Protein AF-A0A4R7STA9-F1 (afdb_monomer_lite)

Organism: NCBI:txid48464

Foldseek 3Di:
DDDDDDDDDDDDDPPPPPPPPDPWAAWDWWAFPVGDIATWTFPDDALFWTWTHGPPDDIDIDTLNRTDPVVSVVRVVVCVVVPDDWDWDKDKDKDKDWPDWDWDDDPQKIKIKTKIKIKMKMWTQTQGKAAWKKKKKKWWKWADDFQDTDIDIDIDIDTDGIHGHGRMDIDTDDIDMKMKIAGHPPDDDPVRHDNIDTMGGPWMKMWMDGPRHTDDIDIDPPDDDPPPPPPPPDD

pLDDT: mean 85.07, std 17.44, range [29.86, 97.94]

Sequence (235 aa):
MLPSSTALCSACALLIFSLIPGLHAEPRTFTSPDGRTLLAEIQSATPDMVTLKLVNGPILAVPINKFSESDQAFVAEWRKANPVTIKYDFASSYTKDKANSTKQTVNNVEITTETWLCNLKLANRSNQTLEGLKVNYEIYYSQANGPTMVTRKATGNATIPSLKHLEETAIKTTTVQLKTSKLEGGFYYADGSRSRNKDTIEGMVVKISHQGKQVYEWASSGLPKDRGAVANERK

Structure (mmCIF, N/CA/C/O backbone):
data_AF-A0A4R7STA9-F1
#
_entry.id   AF-A0A4R7STA9-F1
#
loop_
_atom_site.group_PDB
_atom_site.id
_atom_site.type_symbol
_atom_site.label_atom_id
_atom_site.label_alt_id
_atom_site.label_comp_id
_atom_site.label_asym_id
_atom_site.label_entity_id
_atom_site.label_seq_id
_atom_site.pdbx_PDB_ins_code
_atom_site.Cartn_x
_atom_site.Cartn_y
_atom_site.Cartn_z
_atom_site.occupancy
_atom_site.B_iso_or_equiv
_atom_site.auth_seq_id
_atom_site.auth_comp_id
_atom_site.auth_asym_id
_atom_site.auth_atom_id
_atom_site.pdbx_PDB_model_num
ATOM 1 N N . MET A 1 1 ? 44.558 -19.900 74.528 1.00 43.25 1 MET A N 1
ATOM 2 C CA . MET A 1 1 ? 44.564 -19.349 73.157 1.00 43.25 1 MET A CA 1
ATOM 3 C C . MET A 1 1 ? 43.172 -19.551 72.564 1.00 43.25 1 MET A C 1
ATOM 5 O O . MET A 1 1 ? 42.760 -20.689 72.410 1.00 43.25 1 MET A O 1
ATOM 9 N N . LEU A 1 2 ? 42.428 -18.459 72.346 1.00 45.31 2 LEU A N 1
ATOM 10 C CA . LEU A 1 2 ? 41.290 -18.367 71.402 1.00 45.31 2 LEU A CA 1
ATOM 11 C C . LEU A 1 2 ? 41.807 -18.557 69.950 1.00 45.31 2 LEU A C 1
ATOM 13 O O . LEU A 1 2 ? 43.029 -18.466 69.796 1.00 45.31 2 LEU A O 1
ATOM 17 N N . PRO A 1 3 ? 40.983 -18.683 68.877 1.00 55.94 3 PRO A N 1
ATOM 18 C CA . PRO A 1 3 ? 39.511 -18.751 68.737 1.00 55.94 3 PRO A CA 1
ATOM 19 C C . PRO A 1 3 ? 39.067 -19.965 67.851 1.00 55.94 3 PRO A C 1
ATOM 21 O O . PRO A 1 3 ? 39.892 -20.741 67.385 1.00 55.94 3 PRO A O 1
ATOM 24 N N . SER A 1 4 ? 37.787 -20.252 67.592 1.00 45.56 4 SER A N 1
ATOM 25 C CA . SER A 1 4 ? 37.097 -19.748 66.390 1.00 45.56 4 SER A CA 1
ATOM 26 C C . SER A 1 4 ? 35.644 -20.237 66.346 1.00 45.56 4 SER A C 1
ATOM 28 O O . SER A 1 4 ? 35.341 -21.424 66.289 1.00 45.56 4 SER A O 1
ATOM 30 N N . SER A 1 5 ? 34.756 -19.251 66.390 1.00 49.41 5 SER A N 1
ATOM 31 C CA . SER A 1 5 ? 33.328 -19.319 66.116 1.00 49.41 5 SER A CA 1
ATOM 32 C C . SER A 1 5 ? 33.107 -19.221 64.605 1.00 49.41 5 SER A C 1
ATOM 34 O O . SER A 1 5 ? 33.724 -18.365 63.974 1.00 49.41 5 SER A O 1
ATOM 36 N N . THR A 1 6 ? 32.208 -20.023 64.029 1.00 54.16 6 THR A N 1
ATOM 37 C CA . THR A 1 6 ? 31.446 -19.608 62.839 1.00 54.16 6 THR A CA 1
ATOM 38 C C . THR A 1 6 ? 29.993 -20.039 63.004 1.00 54.16 6 THR A C 1
ATOM 40 O O . THR A 1 6 ? 29.664 -21.217 63.114 1.00 54.16 6 THR A O 1
ATOM 43 N N . ALA A 1 7 ? 29.140 -19.026 63.118 1.00 49.75 7 ALA A N 1
ATOM 44 C CA . ALA A 1 7 ? 27.708 -19.119 63.309 1.00 49.75 7 ALA A CA 1
ATOM 45 C C . ALA A 1 7 ? 26.969 -19.215 61.966 1.00 49.75 7 ALA A C 1
ATOM 47 O O . ALA A 1 7 ? 27.417 -18.683 60.950 1.00 49.75 7 ALA A O 1
ATOM 48 N N . LEU A 1 8 ? 25.802 -19.861 62.017 1.00 50.16 8 LEU A N 1
ATOM 49 C CA . LEU A 1 8 ? 24.733 -19.820 61.021 1.00 50.16 8 LEU A CA 1
ATOM 50 C C . LEU A 1 8 ? 24.458 -18.384 60.536 1.00 50.16 8 LEU A C 1
ATOM 52 O O . LEU A 1 8 ? 24.218 -17.492 61.347 1.00 50.16 8 LEU A O 1
ATOM 56 N N . CYS A 1 9 ? 24.343 -18.198 59.221 1.00 39.72 9 CYS A N 1
ATOM 57 C CA . CYS A 1 9 ? 23.583 -17.095 58.633 1.00 39.72 9 CYS A CA 1
ATOM 58 C C . CYS A 1 9 ? 22.453 -17.690 57.790 1.00 39.72 9 CYS A C 1
ATOM 60 O O . CYS A 1 9 ? 22.659 -18.193 56.689 1.00 39.72 9 CYS A O 1
ATOM 62 N N . SER A 1 10 ? 21.267 -17.679 58.391 1.00 53.59 10 SER A N 1
ATOM 63 C CA . SER A 1 10 ? 19.971 -17.964 57.786 1.00 53.59 10 SER A CA 1
ATOM 64 C C . SER A 1 10 ? 19.251 -16.635 57.530 1.00 53.59 10 SER A C 1
ATOM 66 O O . SER A 1 10 ? 19.464 -15.684 58.281 1.00 53.59 10 SER A O 1
ATOM 68 N N . ALA A 1 11 ? 18.345 -16.632 56.544 1.00 44.53 11 ALA A N 1
ATOM 69 C CA . ALA A 1 11 ? 17.412 -15.558 56.165 1.00 44.53 11 ALA A CA 1
ATOM 70 C C . ALA A 1 11 ? 18.041 -14.387 55.365 1.00 44.53 11 ALA A C 1
ATOM 72 O O . ALA A 1 11 ? 19.185 -14.021 55.576 1.00 44.53 11 ALA A O 1
ATOM 73 N N . CYS A 1 12 ? 17.405 -13.766 54.369 1.00 42.12 12 CYS A N 1
ATOM 74 C CA . CYS A 1 12 ? 15.984 -13.575 54.087 1.00 42.12 12 CYS A CA 1
ATOM 75 C C . CYS A 1 12 ? 15.706 -13.645 52.575 1.00 42.12 12 CYS A C 1
ATOM 77 O O . CYS A 1 12 ? 16.360 -12.973 51.778 1.00 42.12 12 CYS A O 1
ATOM 79 N N . ALA A 1 13 ? 14.670 -14.395 52.195 1.00 49.69 13 ALA A N 1
ATOM 80 C CA . ALA A 1 13 ? 14.048 -14.320 50.880 1.00 49.69 13 ALA A CA 1
ATOM 81 C C . ALA A 1 13 ? 13.263 -13.001 50.757 1.00 49.69 13 ALA A C 1
ATOM 83 O O . ALA A 1 13 ? 12.226 -12.828 51.397 1.00 49.69 13 ALA A O 1
ATOM 84 N N . LEU A 1 14 ? 13.749 -12.067 49.937 1.00 44.53 14 LEU A N 1
ATOM 85 C CA . LEU A 1 14 ? 12.987 -10.891 49.510 1.00 44.53 14 LEU A CA 1
ATOM 86 C C . LEU A 1 14 ? 12.041 -11.301 48.373 1.00 44.53 14 LEU A C 1
ATOM 88 O O . LEU A 1 14 ? 12.394 -11.279 47.196 1.00 44.53 14 LEU A O 1
ATOM 92 N N . LEU A 1 15 ? 10.826 -11.698 48.752 1.00 46.09 15 LEU A N 1
ATOM 93 C CA . LEU A 1 15 ? 9.666 -11.778 47.866 1.00 46.09 15 LEU A CA 1
ATOM 94 C C . LEU A 1 15 ? 9.283 -10.353 47.444 1.00 46.09 15 LEU A C 1
ATOM 96 O O . LEU A 1 15 ? 8.539 -9.661 48.136 1.00 46.09 15 LEU A O 1
ATOM 100 N N . ILE A 1 16 ? 9.806 -9.903 46.303 1.00 52.75 16 ILE A N 1
ATOM 101 C CA . ILE A 1 16 ? 9.291 -8.720 45.612 1.00 52.75 16 ILE A CA 1
ATOM 102 C C . ILE A 1 16 ? 7.922 -9.113 45.051 1.00 52.75 16 ILE A C 1
ATOM 104 O O . ILE A 1 16 ? 7.816 -9.770 44.015 1.00 52.75 16 ILE A O 1
ATOM 108 N N . PHE A 1 17 ? 6.873 -8.752 45.789 1.00 46.41 17 PHE A N 1
ATOM 109 C CA . PHE A 1 17 ? 5.488 -8.822 45.345 1.00 46.41 17 PHE A CA 1
ATOM 110 C C . PHE A 1 17 ? 5.345 -7.842 44.176 1.00 46.41 17 PHE A C 1
ATOM 112 O O . PHE A 1 17 ? 5.262 -6.628 44.358 1.00 46.41 17 PHE A O 1
ATOM 119 N N . SER A 1 18 ? 5.416 -8.370 42.957 1.00 44.25 18 SER A N 1
ATOM 120 C CA . SER A 1 18 ? 5.097 -7.624 41.750 1.00 44.25 18 SER A CA 1
ATOM 121 C C . SER A 1 18 ? 3.626 -7.221 41.834 1.00 44.25 18 SER A C 1
ATOM 123 O O . SER A 1 18 ? 2.731 -8.048 41.676 1.00 44.25 18 SER A O 1
ATOM 125 N N . LEU A 1 19 ? 3.364 -5.940 42.116 1.00 42.12 19 LEU A N 1
ATOM 126 C CA . LEU A 1 19 ? 2.080 -5.330 41.791 1.00 42.12 19 LEU A CA 1
ATOM 127 C C . LEU A 1 19 ? 1.922 -5.466 40.278 1.00 42.12 19 LEU A C 1
ATOM 129 O O . LEU A 1 19 ? 2.535 -4.726 39.513 1.00 42.12 19 LEU A O 1
ATOM 133 N N . ILE A 1 20 ? 1.142 -6.451 39.854 1.00 47.75 20 ILE A N 1
ATOM 134 C CA . ILE A 1 20 ? 0.604 -6.507 38.504 1.00 47.75 20 ILE A CA 1
ATOM 135 C C . ILE A 1 20 ? -0.521 -5.468 38.507 1.00 47.75 20 ILE A C 1
ATOM 137 O O . ILE A 1 20 ? -1.538 -5.716 39.161 1.00 47.75 20 ILE A O 1
ATOM 141 N N . PRO A 1 21 ? -0.376 -4.293 37.866 1.00 46.62 21 PRO A N 1
ATOM 142 C CA . PRO A 1 21 ? -1.522 -3.427 37.659 1.00 46.62 21 PRO A CA 1
ATOM 143 C C . PRO A 1 21 ? -2.536 -4.228 36.843 1.00 46.62 21 PRO A C 1
ATOM 145 O O . PRO A 1 21 ? -2.286 -4.589 35.692 1.00 46.62 21 PRO A O 1
ATOM 148 N N . GLY A 1 22 ? -3.662 -4.566 37.471 1.00 46.62 22 GLY A N 1
ATOM 149 C CA . GLY A 1 22 ? -4.823 -5.046 36.744 1.00 46.62 22 GLY A CA 1
ATOM 150 C C . GLY A 1 22 ? -5.185 -3.972 35.727 1.00 46.62 22 GLY A C 1
ATOM 151 O O . GLY A 1 22 ? -5.505 -2.851 36.110 1.00 46.62 22 GLY A O 1
ATOM 152 N N . LEU A 1 23 ? -5.078 -4.309 34.443 1.00 53.62 23 LEU A N 1
ATOM 153 C CA . LEU A 1 23 ? -5.469 -3.499 33.284 1.00 53.62 23 LEU A CA 1
ATOM 154 C C . LEU A 1 23 ? -7.001 -3.348 33.219 1.00 53.62 23 LEU A C 1
ATOM 156 O O . LEU A 1 23 ? -7.630 -3.672 32.217 1.00 53.62 23 LEU A O 1
ATOM 160 N N . HIS A 1 24 ? -7.613 -2.904 34.312 1.00 57.25 24 HIS A N 1
ATOM 161 C CA . HIS A 1 24 ? -9.016 -2.532 34.348 1.00 57.25 24 HIS A CA 1
ATOM 162 C C . HIS A 1 24 ? -9.103 -1.032 34.128 1.00 57.25 24 HIS A C 1
ATOM 164 O O . HIS A 1 24 ? -8.546 -0.245 34.895 1.00 57.25 24 HIS A O 1
ATOM 170 N N . ALA A 1 25 ? -9.740 -0.640 33.029 1.00 66.81 25 ALA A N 1
ATOM 171 C CA . ALA A 1 25 ? -9.976 0.765 32.762 1.00 66.81 25 ALA A CA 1
ATOM 172 C C . ALA A 1 25 ? -11.069 1.245 33.724 1.00 66.81 25 ALA A C 1
ATOM 174 O O . ALA A 1 25 ? -12.103 0.595 33.870 1.00 66.81 25 ALA A O 1
ATOM 175 N N . GLU A 1 26 ? -10.850 2.368 34.408 1.00 81.56 26 GLU A N 1
ATOM 176 C CA . GLU A 1 26 ? -11.865 2.896 35.320 1.00 81.56 26 GLU A CA 1
ATOM 177 C C . GLU A 1 26 ? -13.180 3.166 34.563 1.00 81.56 26 GLU A C 1
ATOM 179 O O . GLU A 1 26 ? -13.147 3.721 33.455 1.00 81.56 26 GLU A O 1
ATOM 184 N N . PRO A 1 27 ? -14.342 2.777 35.125 1.00 87.56 27 PRO A N 1
ATOM 185 C CA . PRO A 1 27 ? -15.628 3.056 34.508 1.00 87.56 27 PRO A CA 1
ATOM 186 C C . PRO A 1 27 ? -15.810 4.551 34.245 1.00 87.56 27 PRO A C 1
ATOM 188 O O . PRO A 1 27 ? -15.638 5.380 35.138 1.00 87.56 27 PRO A O 1
ATOM 191 N N . ARG A 1 28 ? -16.208 4.893 33.020 1.00 92.88 28 ARG A N 1
ATOM 192 C CA . ARG A 1 28 ? -16.417 6.269 32.570 1.00 92.88 28 ARG A CA 1
ATOM 193 C C . ARG A 1 28 ? -17.815 6.441 31.993 1.00 92.88 28 ARG A C 1
ATOM 195 O O . ARG A 1 28 ? -18.386 5.524 31.401 1.00 92.88 28 ARG A O 1
ATOM 202 N N . THR A 1 29 ? -18.364 7.639 32.167 1.00 95.00 29 THR A N 1
ATOM 203 C CA . THR A 1 29 ? -19.593 8.055 31.494 1.00 95.00 29 THR A CA 1
ATOM 204 C C . THR A 1 29 ? -19.281 8.419 30.048 1.00 95.00 29 THR A C 1
ATOM 206 O O . THR A 1 29 ? -18.591 9.402 29.792 1.00 95.00 29 THR A O 1
ATOM 209 N N . PHE A 1 30 ? -19.801 7.632 29.113 1.00 94.62 30 PHE A N 1
ATOM 210 C CA . PHE A 1 30 ? -19.784 7.922 27.685 1.00 94.62 30 PHE A CA 1
ATOM 211 C C . PHE A 1 30 ? -21.065 8.639 27.291 1.00 94.62 30 PHE A C 1
ATOM 213 O O . PHE A 1 30 ? -22.149 8.289 27.763 1.00 94.62 30 PHE A O 1
ATOM 220 N N . THR A 1 31 ? -20.940 9.610 26.398 1.00 94.75 31 THR A N 1
ATOM 221 C CA . THR A 1 31 ? -22.030 10.457 25.926 1.00 94.75 31 THR A CA 1
ATOM 222 C C . THR A 1 31 ? -22.209 10.267 24.430 1.00 94.75 31 THR A C 1
ATOM 224 O O . THR A 1 31 ? -21.245 10.177 23.676 1.00 94.75 31 THR A O 1
ATOM 227 N N . SER A 1 32 ? -23.457 10.208 23.995 1.00 92.00 32 SER A N 1
ATOM 228 C CA . SER A 1 32 ? -23.851 10.172 22.587 1.00 92.00 32 SER A CA 1
ATOM 229 C C . SER A 1 32 ? -24.106 11.585 22.041 1.00 92.00 32 SER A C 1
ATOM 231 O O . SER A 1 32 ? -24.347 12.502 22.828 1.00 92.00 32 SER A O 1
ATOM 233 N N . PRO A 1 33 ? -24.084 11.800 20.711 1.00 90.50 33 PRO A N 1
ATOM 234 C CA . PRO A 1 33 ? -24.367 13.111 20.122 1.00 90.50 33 PRO A CA 1
ATOM 235 C C . PRO A 1 33 ? -25.748 13.690 20.474 1.00 90.50 33 PRO A C 1
ATOM 237 O O . PRO A 1 33 ? -25.908 14.905 20.484 1.00 90.50 33 PRO A O 1
ATOM 240 N N . ASP A 1 34 ? -26.737 12.845 20.785 1.00 89.25 34 ASP A N 1
ATOM 241 C CA . ASP A 1 34 ? -28.080 13.234 21.243 1.00 89.25 34 ASP A CA 1
ATOM 242 C C . ASP A 1 34 ? -28.170 13.469 22.764 1.00 89.25 34 ASP A C 1
ATOM 244 O O . ASP A 1 34 ? -29.253 13.705 23.295 1.00 89.25 34 ASP A O 1
ATOM 248 N N . GLY A 1 35 ? -27.039 13.425 23.476 1.00 89.94 35 GLY A N 1
ATOM 249 C CA . GLY A 1 35 ? -26.938 13.752 24.899 1.00 89.94 35 GLY A CA 1
ATOM 250 C C . GLY A 1 35 ? -27.271 12.603 25.851 1.00 89.94 35 GLY A C 1
ATOM 251 O O . GLY A 1 35 ? -27.234 12.788 27.067 1.00 89.94 35 GLY A O 1
ATOM 252 N N . ARG A 1 36 ? -27.569 11.400 25.345 1.00 93.44 36 ARG A N 1
ATOM 253 C CA . ARG A 1 36 ? -27.758 10.218 26.201 1.00 93.44 36 ARG A CA 1
ATOM 254 C C . ARG A 1 36 ? -26.416 9.739 26.731 1.00 93.44 36 ARG A C 1
ATOM 256 O O . ARG A 1 36 ? -25.423 9.752 25.999 1.00 93.44 36 ARG A O 1
ATOM 263 N N . THR A 1 37 ? -26.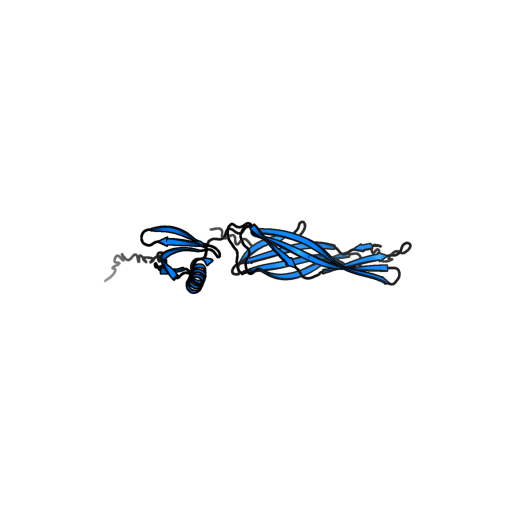406 9.262 27.968 1.00 94.25 37 THR A N 1
ATOM 264 C CA . THR A 1 37 ? -25.193 8.823 28.655 1.00 94.25 37 THR A CA 1
ATOM 265 C C . THR A 1 37 ? -25.275 7.362 29.083 1.00 94.25 37 THR A C 1
ATOM 267 O O . THR A 1 37 ? -26.358 6.816 29.297 1.00 94.25 37 THR A O 1
ATOM 270 N N . LEU A 1 38 ? -24.118 6.715 29.206 1.00 93.06 38 LEU A N 1
ATOM 271 C CA . LEU A 1 38 ? -23.984 5.373 29.770 1.00 93.06 38 LEU A CA 1
ATOM 272 C C . LEU A 1 38 ? -22.680 5.263 30.559 1.00 93.06 38 LEU A C 1
ATOM 274 O O . LEU A 1 38 ? -21.662 5.814 30.151 1.00 93.06 38 LEU A O 1
ATOM 278 N N . LEU A 1 39 ? -22.706 4.543 31.679 1.00 94.50 39 LEU A N 1
ATOM 279 C CA . LEU A 1 39 ? -21.530 4.293 32.511 1.00 94.50 39 LEU A CA 1
ATOM 280 C C . LEU A 1 39 ? -20.956 2.909 32.182 1.00 94.50 39 LEU A C 1
ATOM 282 O O . LEU A 1 39 ? -21.622 1.891 32.403 1.00 94.50 39 LEU A O 1
ATOM 286 N N . ALA A 1 40 ? -19.736 2.864 31.650 1.00 95.12 40 ALA A N 1
ATOM 287 C CA . ALA A 1 40 ? -19.109 1.618 31.221 1.00 95.12 40 ALA A CA 1
ATOM 288 C C . ALA A 1 40 ? -17.576 1.657 31.291 1.00 95.12 40 ALA A C 1
ATOM 290 O O . ALA A 1 40 ? -16.960 2.717 31.325 1.00 95.12 40 ALA A O 1
ATOM 291 N N . GLU A 1 41 ? -16.966 0.478 31.276 1.00 94.06 41 GLU A N 1
ATOM 292 C CA . GLU A 1 41 ? -15.527 0.259 31.127 1.00 94.06 41 GLU A CA 1
ATOM 293 C C . GLU A 1 41 ? -15.211 -0.139 29.675 1.00 94.06 41 GLU A C 1
ATOM 295 O O . GLU A 1 41 ? -15.920 -0.962 29.085 1.00 94.06 41 GLU A O 1
ATOM 300 N N . ILE A 1 42 ? -14.142 0.416 29.092 1.00 94.50 42 ILE A N 1
ATOM 301 C CA . ILE A 1 42 ? -13.654 -0.023 27.776 1.00 94.50 42 ILE A CA 1
ATOM 302 C C . ILE A 1 42 ? -12.944 -1.366 27.940 1.00 94.50 42 ILE A C 1
ATOM 304 O O . ILE A 1 42 ? -11.925 -1.448 28.616 1.00 94.50 42 ILE A O 1
ATOM 308 N N . GLN A 1 43 ? -13.448 -2.404 27.270 1.00 91.75 43 GLN A N 1
ATOM 309 C CA . GLN A 1 43 ? -12.754 -3.692 27.177 1.00 91.75 43 GLN A CA 1
ATOM 310 C C . GLN A 1 43 ? -11.822 -3.760 25.971 1.00 91.75 43 GLN A C 1
ATOM 312 O O . GLN A 1 43 ? -10.743 -4.341 26.036 1.00 91.75 43 GLN A O 1
ATOM 317 N N . SER A 1 44 ? -12.258 -3.212 24.837 1.00 90.12 44 SER A N 1
ATOM 318 C CA . SER A 1 44 ? -11.447 -3.137 23.625 1.00 90.12 44 SER A CA 1
ATOM 319 C C . SER A 1 44 ? -11.939 -2.006 22.733 1.00 90.12 44 SER A C 1
ATOM 321 O O . SER A 1 44 ? -13.114 -1.636 22.774 1.00 90.12 44 SER A O 1
ATOM 323 N N . ALA A 1 45 ? -11.051 -1.460 21.908 1.00 92.06 45 ALA A N 1
ATOM 324 C CA . ALA A 1 45 ? -11.411 -0.430 20.950 1.00 92.06 45 ALA A CA 1
ATOM 325 C C . ALA A 1 45 ? -10.603 -0.578 19.659 1.00 92.06 45 ALA A C 1
ATOM 327 O O . ALA A 1 45 ? -9.394 -0.804 19.671 1.00 92.06 45 ALA A O 1
ATOM 328 N N . THR A 1 46 ? -11.294 -0.408 18.542 1.00 90.25 46 THR A N 1
ATOM 329 C CA . THR A 1 46 ? -10.745 -0.303 17.185 1.00 90.25 46 THR A CA 1
ATOM 330 C C . THR A 1 46 ? -11.045 1.101 16.648 1.00 90.25 46 THR A C 1
ATOM 332 O O . THR A 1 46 ? -11.780 1.845 17.303 1.00 90.25 46 THR A O 1
ATOM 335 N N . PRO A 1 47 ? -10.506 1.499 15.482 1.00 88.62 47 PRO A N 1
ATOM 336 C CA . PRO A 1 47 ? -10.897 2.759 14.854 1.00 88.62 47 PRO A CA 1
ATOM 337 C C . PRO A 1 47 ? -12.406 2.904 14.630 1.00 88.62 47 PRO A C 1
ATOM 339 O O . PRO A 1 47 ? -12.906 4.017 14.693 1.00 88.62 47 PRO A O 1
ATOM 342 N N . ASP A 1 48 ? -13.134 1.805 14.398 1.00 90.25 48 ASP A N 1
ATOM 343 C CA . ASP A 1 48 ? -14.552 1.856 14.017 1.00 90.25 48 ASP A CA 1
ATOM 344 C C . ASP A 1 48 ? -15.518 1.515 15.160 1.00 90.25 48 ASP A C 1
ATOM 346 O O . ASP A 1 48 ? -16.657 1.980 15.164 1.00 90.25 48 ASP A O 1
ATOM 350 N N . MET A 1 49 ? -15.092 0.691 16.121 1.00 91.75 49 MET A N 1
ATOM 351 C CA . MET A 1 49 ? -15.952 0.099 17.155 1.00 91.75 49 MET A CA 1
ATOM 352 C C . MET A 1 49 ? -15.298 0.136 18.535 1.00 91.75 49 MET A C 1
ATOM 354 O O . MET A 1 49 ? -14.105 -0.145 18.671 1.00 91.75 49 MET A O 1
ATOM 358 N N . VAL A 1 50 ? -16.111 0.368 19.566 1.00 94.06 50 VAL A N 1
ATOM 359 C CA . VAL A 1 50 ? -15.736 0.289 20.984 1.00 94.06 50 VAL A CA 1
ATOM 360 C C . VAL A 1 50 ? -16.551 -0.808 21.653 1.00 94.06 50 VAL A C 1
ATOM 362 O O . VAL A 1 50 ? -17.778 -0.802 21.580 1.00 94.06 50 VAL A O 1
ATOM 365 N N . THR A 1 51 ? -15.880 -1.752 22.305 1.00 94.06 51 THR A N 1
ATOM 366 C CA . THR A 1 51 ? -16.531 -2.774 23.129 1.00 94.06 51 THR A CA 1
ATOM 367 C C . THR A 1 51 ? -16.492 -2.334 24.583 1.00 94.06 51 THR A C 1
ATOM 369 O O . THR A 1 51 ? -15.419 -2.184 25.170 1.00 94.06 51 THR A O 1
ATOM 372 N N . LEU A 1 52 ? -17.673 -2.126 25.148 1.00 94.88 52 LEU A N 1
ATOM 373 C CA . LEU A 1 52 ? -17.896 -1.579 26.475 1.00 94.88 52 LEU A CA 1
ATOM 374 C C . LEU A 1 52 ? -18.543 -2.626 27.381 1.00 94.88 52 LEU A C 1
ATOM 376 O O . LEU A 1 52 ? -19.486 -3.301 26.969 1.00 94.88 52 LEU A O 1
ATOM 380 N N . LYS A 1 53 ? -18.089 -2.724 28.630 1.00 94.69 53 LYS A N 1
ATOM 381 C CA . LYS A 1 53 ? -18.765 -3.470 29.698 1.00 94.69 53 LYS A CA 1
ATOM 382 C C . LYS A 1 53 ? -19.491 -2.483 30.601 1.00 94.69 53 LYS A C 1
ATOM 384 O O . LYS A 1 53 ? -18.852 -1.670 31.263 1.00 94.69 53 LYS A O 1
ATOM 389 N N . LEU A 1 54 ? -20.819 -2.542 30.636 1.00 93.44 54 LEU A N 1
ATOM 390 C CA . LEU A 1 54 ? -21.596 -1.708 31.554 1.00 93.44 54 LEU A CA 1
ATOM 391 C C . LEU A 1 54 ? -21.347 -2.163 32.999 1.00 93.44 54 LEU A C 1
ATOM 393 O O . LEU A 1 54 ? -21.268 -3.364 33.257 1.00 93.44 54 LEU A O 1
ATOM 397 N N . VAL A 1 55 ? -21.276 -1.217 33.943 1.00 87.56 55 VAL A N 1
ATOM 398 C CA . VAL A 1 55 ? -20.918 -1.482 35.358 1.00 87.56 55 VAL A CA 1
ATOM 399 C C . VAL A 1 55 ? -21.780 -2.579 36.000 1.00 87.56 55 VAL A C 1
ATOM 401 O O . VAL A 1 55 ? -21.270 -3.366 36.787 1.00 87.56 55 VAL A O 1
ATOM 404 N N . ASN A 1 56 ? -23.050 -2.689 35.601 1.00 82.31 56 ASN A N 1
ATOM 405 C CA . ASN A 1 56 ? -23.992 -3.717 36.063 1.00 82.31 56 ASN A CA 1
ATOM 406 C C . ASN A 1 56 ? -24.750 -4.379 34.898 1.00 82.31 56 ASN A C 1
ATOM 408 O O . ASN A 1 56 ? -25.917 -4.738 35.038 1.00 82.31 56 ASN A O 1
ATOM 412 N N . GLY A 1 57 ? -24.141 -4.455 33.714 1.00 86.69 57 GLY A N 1
ATOM 413 C CA . GLY A 1 57 ? -24.872 -4.790 32.494 1.00 86.69 57 GLY A CA 1
ATOM 414 C C . GLY A 1 57 ? -24.115 -5.684 31.518 1.00 86.69 57 GLY A C 1
ATOM 415 O O . GLY A 1 57 ? -23.020 -6.167 31.816 1.00 86.69 57 GLY A O 1
ATOM 416 N N . PRO A 1 58 ? -24.716 -5.927 30.341 1.00 93.00 58 PRO A N 1
ATOM 417 C CA . PRO A 1 58 ? -24.087 -6.716 29.295 1.00 93.00 58 PRO A CA 1
ATOM 418 C C . PRO A 1 58 ? -22.869 -5.996 28.702 1.00 93.00 58 PRO A C 1
ATOM 420 O O . PRO A 1 58 ? -22.654 -4.796 28.894 1.00 93.00 58 PRO A O 1
ATOM 423 N N . ILE A 1 59 ? -22.088 -6.752 27.933 1.00 93.81 59 ILE A N 1
ATOM 424 C CA . ILE A 1 59 ? -21.053 -6.206 27.056 1.00 93.81 59 ILE A CA 1
ATOM 425 C C . ILE A 1 59 ? -21.723 -5.762 25.752 1.00 93.81 59 ILE A C 1
ATOM 427 O O . ILE A 1 59 ? -22.507 -6.514 25.173 1.00 93.81 59 ILE A O 1
ATOM 431 N N . LEU A 1 60 ? -21.411 -4.554 25.287 1.00 93.62 60 LEU A N 1
ATOM 432 C CA . LEU A 1 60 ? -21.953 -3.971 24.061 1.00 93.62 60 LEU A CA 1
ATOM 433 C C . LEU A 1 60 ? -20.821 -3.513 23.144 1.00 93.62 60 LEU A C 1
ATOM 435 O O . LEU A 1 60 ? -19.891 -2.846 23.589 1.00 93.62 60 LEU A O 1
ATOM 439 N N . ALA A 1 61 ? -20.929 -3.822 21.854 1.00 94.38 61 ALA A N 1
ATOM 440 C CA . ALA A 1 61 ? -20.069 -3.258 20.820 1.00 94.38 61 ALA A CA 1
ATOM 441 C C . ALA A 1 61 ? -20.808 -2.103 20.130 1.00 94.38 61 ALA A C 1
ATOM 443 O O . ALA A 1 61 ? -21.861 -2.308 19.527 1.00 94.38 61 ALA A O 1
ATOM 444 N N . VAL A 1 62 ? -20.264 -0.891 20.224 1.00 94.19 62 VAL A N 1
ATOM 445 C CA . VAL A 1 62 ? -20.893 0.341 19.737 1.00 94.19 62 VAL A CA 1
ATOM 446 C C . VAL A 1 62 ? -19.970 1.029 18.724 1.00 94.19 62 VAL A C 1
ATOM 448 O O . VAL A 1 62 ? -18.776 1.165 19.002 1.00 94.19 62 VAL A O 1
ATOM 451 N N . PRO A 1 63 ? -20.479 1.480 17.562 1.00 94.75 63 PRO A N 1
ATOM 452 C CA . PRO A 1 63 ? -19.680 2.251 16.613 1.00 94.75 63 PRO A CA 1
ATOM 453 C C . PRO A 1 63 ? -19.121 3.534 17.234 1.00 94.75 63 PRO A C 1
ATOM 455 O O . PRO A 1 63 ? -19.841 4.247 17.932 1.00 94.75 63 PRO A O 1
ATOM 458 N N . ILE A 1 64 ? -17.860 3.864 16.940 1.00 93.94 64 ILE A N 1
ATOM 459 C CA . ILE A 1 64 ? -17.170 5.025 17.526 1.00 93.94 64 ILE A CA 1
ATOM 460 C C . ILE A 1 64 ? -17.922 6.340 17.261 1.00 93.94 64 ILE A C 1
ATOM 462 O O . ILE A 1 64 ? -17.983 7.223 18.110 1.00 93.94 64 ILE A O 1
ATOM 466 N N . ASN A 1 65 ? -18.576 6.439 16.100 1.00 94.50 65 ASN A N 1
ATOM 467 C CA . ASN A 1 65 ? -19.321 7.620 15.665 1.00 94.50 65 ASN A CA 1
ATOM 468 C C . ASN A 1 65 ? -20.646 7.835 16.420 1.00 94.50 65 ASN A C 1
ATOM 470 O O . ASN A 1 65 ? -21.333 8.824 16.178 1.00 94.50 65 ASN A O 1
ATOM 474 N N . LYS A 1 66 ? -21.028 6.912 17.313 1.00 95.19 66 LYS A N 1
ATOM 475 C CA . LYS A 1 66 ? -22.171 7.064 18.223 1.00 95.19 66 LYS A CA 1
ATOM 476 C C . LYS A 1 66 ? -21.800 7.740 19.538 1.00 95.19 66 LYS A C 1
ATOM 478 O O . LYS A 1 66 ? -22.690 7.953 20.355 1.00 95.19 66 LYS A O 1
ATOM 483 N N . PHE A 1 67 ? -20.531 8.089 19.731 1.00 95.75 67 PHE A N 1
ATOM 484 C CA . PHE A 1 67 ? -20.057 8.839 20.887 1.00 95.75 67 PHE A CA 1
ATOM 485 C C . PHE A 1 67 ? -19.810 10.311 20.543 1.00 95.75 67 PHE A C 1
ATOM 487 O O . PHE A 1 67 ? -19.631 10.668 19.379 1.00 95.75 67 PHE A O 1
ATOM 494 N N . SER A 1 68 ? -19.803 11.167 21.562 1.00 95.88 68 SER A N 1
ATOM 495 C CA . SER A 1 68 ? -19.418 12.575 21.471 1.00 95.88 68 SER A CA 1
ATOM 496 C C . SER A 1 68 ? -17.970 12.716 20.991 1.00 95.88 68 SER A C 1
ATOM 498 O O . SER A 1 68 ? -17.156 11.824 21.215 1.00 95.88 68 SER A O 1
ATOM 500 N N . GLU A 1 69 ? -17.609 13.839 20.370 1.00 94.81 69 GLU A N 1
ATOM 501 C CA . GLU A 1 69 ? -16.226 14.070 19.912 1.00 94.81 69 GLU A CA 1
ATOM 502 C C . GLU A 1 69 ? -15.201 13.956 21.054 1.00 94.81 69 GLU A C 1
ATOM 504 O O . GLU A 1 69 ? -14.118 13.402 20.868 1.00 94.81 69 GLU A O 1
ATOM 509 N N . SER A 1 70 ? -15.568 14.409 22.259 1.00 94.56 70 SER A N 1
ATOM 510 C CA . SER A 1 70 ? -14.727 14.282 23.456 1.00 94.56 70 SER A CA 1
ATOM 511 C C . SER A 1 70 ? -14.468 12.819 23.819 1.00 94.56 70 SER A C 1
ATOM 513 O O . SER A 1 70 ? -13.330 12.436 24.096 1.00 94.56 70 SER A O 1
ATOM 515 N N . ASP A 1 71 ? -15.501 11.980 23.768 1.00 95.75 71 ASP A N 1
ATOM 516 C CA . ASP A 1 71 ? -15.360 10.557 24.062 1.00 95.75 71 ASP A CA 1
ATOM 517 C C . ASP A 1 71 ? -14.649 9.805 22.933 1.00 95.75 71 ASP A C 1
ATOM 519 O O . ASP A 1 71 ? -13.867 8.894 23.203 1.00 95.75 71 ASP A O 1
ATOM 523 N N . GLN A 1 72 ? -14.834 10.213 21.674 1.00 95.62 72 GLN A N 1
ATOM 524 C CA . GLN A 1 72 ? -14.061 9.681 20.549 1.00 95.62 72 GLN A CA 1
ATOM 525 C C . GLN A 1 72 ? -12.559 9.959 20.724 1.00 95.62 72 GLN A C 1
ATOM 527 O O . GLN A 1 72 ? -11.738 9.059 20.526 1.00 95.62 72 GLN A O 1
ATOM 532 N N . ALA A 1 73 ? -12.194 11.174 21.149 1.00 94.62 73 ALA A N 1
ATOM 533 C CA . ALA A 1 73 ? -10.810 11.538 21.446 1.00 94.62 73 ALA A CA 1
ATOM 534 C C . ALA A 1 73 ? -10.244 10.718 22.617 1.00 94.62 73 ALA A C 1
ATOM 536 O O . ALA A 1 73 ? -9.147 10.167 22.507 1.00 94.62 73 ALA A O 1
ATOM 537 N N . PHE A 1 74 ? -11.019 10.551 23.694 1.00 94.94 74 PHE A N 1
ATOM 538 C CA . PHE A 1 74 ? -10.630 9.707 24.825 1.00 94.94 74 PHE A CA 1
ATOM 539 C C . PHE A 1 74 ? -10.381 8.254 24.401 1.00 94.94 74 PHE A C 1
ATOM 541 O O . PHE A 1 74 ? -9.356 7.672 24.749 1.00 94.94 74 PHE A O 1
ATOM 548 N N . VAL A 1 75 ? -11.276 7.663 23.604 1.00 94.50 75 VAL A N 1
ATOM 549 C CA . VAL A 1 75 ? -11.094 6.297 23.092 1.00 94.50 75 VAL A CA 1
ATOM 550 C C . VAL A 1 75 ? -9.843 6.204 22.212 1.00 94.50 75 VAL A C 1
ATOM 552 O O . VAL A 1 75 ? -9.118 5.210 22.275 1.00 94.50 75 VAL A O 1
ATOM 555 N N . ALA A 1 76 ? -9.546 7.225 21.405 1.00 92.62 76 ALA A N 1
ATOM 556 C CA . ALA A 1 76 ? -8.326 7.262 20.603 1.00 92.62 76 ALA A CA 1
ATOM 557 C C . ALA A 1 76 ? -7.052 7.284 21.467 1.00 92.62 76 ALA A C 1
ATOM 559 O O . ALA A 1 76 ? -6.079 6.609 21.129 1.00 92.62 76 ALA A O 1
ATOM 560 N N . GLU A 1 77 ? -7.046 8.007 22.587 1.00 92.81 77 GLU A N 1
ATOM 561 C CA . GLU A 1 77 ? -5.944 7.981 23.558 1.00 92.81 77 GLU A CA 1
ATOM 562 C C . GLU A 1 77 ? -5.852 6.640 24.286 1.00 92.81 77 GLU A C 1
ATOM 564 O O . GLU A 1 77 ? -4.769 6.058 24.375 1.00 92.81 77 GLU A O 1
ATOM 569 N N . TRP A 1 78 ? -6.991 6.094 24.713 1.00 93.81 78 TRP A N 1
ATOM 570 C CA . TRP A 1 78 ? -7.063 4.784 25.351 1.00 93.81 78 TRP A CA 1
ATOM 571 C C . TRP A 1 78 ? -6.480 3.684 24.454 1.00 93.81 78 TRP A C 1
ATOM 573 O O . TRP A 1 78 ? -5.716 2.850 24.937 1.00 93.81 78 TRP A O 1
ATOM 583 N N . ARG A 1 79 ? -6.748 3.717 23.138 1.00 91.69 79 ARG A N 1
ATOM 584 C CA . ARG A 1 79 ? -6.166 2.780 22.154 1.00 91.69 79 ARG A CA 1
ATOM 585 C C . ARG A 1 79 ? -4.641 2.859 22.074 1.00 91.69 79 ARG A C 1
ATOM 587 O O . ARG A 1 79 ? -4.002 1.843 21.816 1.00 91.69 79 ARG A O 1
ATOM 594 N N . LYS A 1 80 ? -4.045 4.039 22.281 1.00 88.69 80 LYS A N 1
ATOM 595 C CA . LYS A 1 80 ? -2.578 4.191 22.300 1.00 88.69 80 LYS A CA 1
ATOM 596 C C . LYS A 1 80 ? -1.970 3.508 23.525 1.00 88.69 80 LYS A C 1
ATOM 598 O O . LYS A 1 80 ? -0.910 2.904 23.408 1.00 88.69 80 LYS A O 1
ATOM 603 N N . ALA A 1 81 ? -2.646 3.594 24.671 1.00 88.88 81 ALA A N 1
ATOM 604 C CA . ALA A 1 81 ? -2.233 2.933 25.908 1.00 88.88 81 ALA A CA 1
ATOM 605 C C . ALA A 1 81 ? -2.546 1.423 25.919 1.00 88.88 81 ALA A C 1
ATOM 607 O O . ALA A 1 81 ? -1.854 0.662 26.588 1.00 88.88 81 ALA A O 1
ATOM 608 N N . ASN A 1 82 ? -3.552 0.989 25.152 1.00 89.19 82 ASN A N 1
ATOM 609 C CA . ASN A 1 82 ? -4.036 -0.393 25.089 1.00 89.19 82 ASN A CA 1
ATOM 610 C C . ASN A 1 82 ? -3.995 -0.923 23.642 1.00 89.19 82 ASN A C 1
ATOM 612 O O . ASN A 1 82 ? -5.044 -1.078 23.005 1.00 89.19 82 ASN A O 1
ATOM 616 N N . PRO A 1 83 ? -2.797 -1.174 23.083 1.00 82.12 83 PRO A N 1
ATOM 617 C CA . PRO A 1 83 ? -2.662 -1.603 21.699 1.00 82.12 83 PRO A CA 1
ATOM 618 C C . PRO A 1 83 ? -3.278 -2.991 21.490 1.00 82.12 83 PRO A C 1
ATOM 620 O O . PRO A 1 83 ? -2.914 -3.972 22.140 1.00 82.12 83 PRO A O 1
ATOM 623 N N . VAL A 1 84 ? -4.195 -3.087 20.529 1.00 82.50 84 VAL A N 1
ATOM 624 C CA . VAL A 1 84 ? -4.771 -4.367 20.107 1.00 82.50 84 VAL A CA 1
ATOM 625 C C . VAL A 1 84 ? -3.719 -5.160 19.331 1.00 82.50 84 VAL A C 1
ATOM 627 O O . VAL A 1 84 ? -2.961 -4.609 18.533 1.00 82.50 84 VAL A O 1
ATOM 630 N N . THR A 1 85 ? -3.679 -6.478 19.534 1.00 85.12 85 THR A N 1
ATOM 631 C CA . THR A 1 85 ? -2.849 -7.353 18.697 1.00 85.12 85 THR A CA 1
ATOM 632 C C . THR A 1 85 ? -3.429 -7.409 17.284 1.00 85.12 85 THR A C 1
ATOM 634 O O . THR A 1 85 ? -4.536 -7.908 17.077 1.00 85.12 85 THR A O 1
ATOM 637 N N . ILE A 1 86 ? -2.666 -6.922 16.306 1.00 89.00 86 ILE A N 1
ATOM 638 C CA . ILE A 1 86 ? -3.069 -6.889 14.898 1.00 89.00 86 ILE A CA 1
ATOM 639 C C . ILE A 1 86 ? -2.461 -8.087 14.168 1.00 89.00 86 ILE A C 1
ATOM 641 O O . ILE A 1 86 ? -1.240 -8.246 14.115 1.00 89.00 86 ILE A O 1
ATOM 645 N N . LYS A 1 87 ? -3.316 -8.919 13.564 1.00 93.00 87 LYS A N 1
ATOM 646 C CA . LYS A 1 87 ? -2.892 -9.939 12.597 1.00 93.00 87 LYS A CA 1
ATOM 647 C C . LYS A 1 87 ? -2.891 -9.318 11.205 1.00 93.00 87 LYS A C 1
ATOM 649 O O . LYS A 1 87 ? -3.933 -9.244 10.561 1.00 93.00 87 LYS A O 1
ATOM 654 N N . TYR A 1 88 ? -1.732 -8.836 10.774 1.00 94.75 88 TYR A N 1
ATOM 655 C CA . TYR A 1 88 ? -1.581 -8.220 9.460 1.00 94.75 88 TYR A CA 1
ATOM 656 C C . TYR A 1 88 ? -1.783 -9.247 8.346 1.00 94.75 88 TYR A C 1
ATOM 658 O O . TYR A 1 88 ? -1.149 -10.300 8.345 1.00 94.75 88 TYR A O 1
ATOM 666 N N . ASP A 1 89 ? -2.629 -8.899 7.385 1.00 96.69 89 ASP A N 1
ATOM 667 C CA . ASP A 1 89 ? -2.776 -9.604 6.120 1.00 96.69 89 ASP A CA 1
ATOM 668 C C . ASP A 1 89 ? -3.024 -8.553 5.037 1.00 96.69 89 ASP A C 1
ATOM 670 O O . ASP A 1 89 ? -3.944 -7.737 5.135 1.00 96.69 89 ASP A O 1
ATOM 674 N N . PHE A 1 90 ? -2.155 -8.537 4.035 1.00 97.19 90 PHE A N 1
ATOM 675 C CA . PHE A 1 90 ? -2.207 -7.596 2.930 1.00 97.19 90 PHE A CA 1
ATOM 676 C C . PHE A 1 90 ? -2.119 -8.357 1.618 1.00 97.19 90 PHE A C 1
ATOM 678 O O . PHE A 1 90 ? -1.407 -9.355 1.500 1.00 97.19 90 PHE A O 1
ATOM 685 N N . ALA A 1 91 ? -2.780 -7.824 0.597 1.00 97.12 91 ALA A N 1
ATOM 686 C CA . ALA A 1 91 ? -2.509 -8.201 -0.778 1.00 97.12 91 ALA A CA 1
ATOM 687 C C . ALA A 1 91 ? -1.983 -6.998 -1.545 1.00 97.12 91 ALA A C 1
ATOM 689 O O . ALA A 1 91 ? -2.561 -5.913 -1.497 1.00 97.12 91 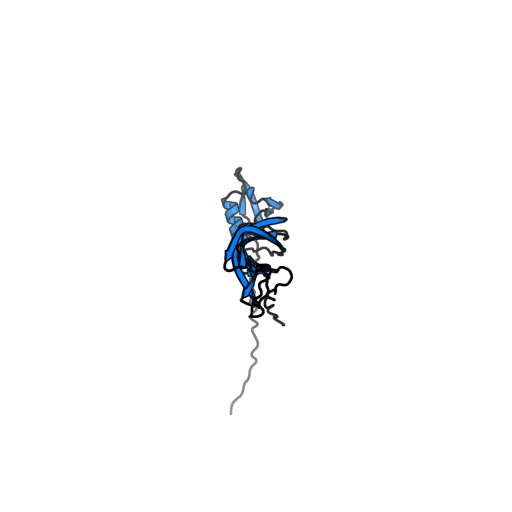ALA A O 1
ATOM 690 N N . SER A 1 92 ? -0.885 -7.204 -2.264 1.00 96.69 92 SER A N 1
ATOM 691 C CA . SER A 1 92 ? -0.288 -6.177 -3.109 1.00 96.69 92 SER A CA 1
ATOM 692 C C . SER A 1 92 ? -0.173 -6.667 -4.538 1.00 96.69 92 SER A C 1
ATOM 694 O O . SER A 1 92 ? 0.149 -7.826 -4.800 1.00 96.69 92 SER A O 1
ATOM 696 N N . SER A 1 93 ? -0.447 -5.765 -5.465 1.00 96.19 93 SER A N 1
ATOM 697 C CA . SER A 1 93 ? -0.212 -5.960 -6.888 1.00 96.19 93 SER A CA 1
ATOM 698 C C . SER A 1 93 ? 0.107 -4.614 -7.519 1.00 96.19 93 SER A C 1
ATOM 700 O O . SER A 1 93 ? 0.016 -3.576 -6.869 1.00 96.19 93 SER A O 1
ATOM 702 N N . TYR A 1 94 ? 0.495 -4.607 -8.785 1.00 96.69 94 TYR A N 1
ATOM 703 C CA . TYR A 1 94 ? 0.704 -3.362 -9.504 1.00 96.69 94 TYR A CA 1
ATOM 704 C C . TYR A 1 94 ? 0.301 -3.509 -10.963 1.00 96.69 94 TYR A C 1
ATOM 706 O O . TYR A 1 94 ? 0.382 -4.599 -11.534 1.00 96.69 94 TYR A O 1
ATOM 714 N N . THR A 1 95 ? -0.109 -2.399 -11.564 1.00 95.62 95 THR A N 1
ATOM 715 C CA . THR A 1 95 ? -0.306 -2.277 -13.010 1.00 95.62 95 THR A CA 1
ATOM 716 C C . THR A 1 95 ? 0.691 -1.281 -13.586 1.00 95.62 95 THR A C 1
ATOM 718 O O . THR A 1 95 ? 1.262 -0.461 -12.865 1.00 95.62 95 THR A O 1
ATOM 721 N N . LYS A 1 96 ? 0.945 -1.381 -14.892 1.00 94.81 96 LYS A N 1
ATOM 722 C CA . LYS A 1 96 ? 1.838 -0.483 -15.628 1.00 94.81 96 LYS A CA 1
ATOM 723 C C . LYS A 1 96 ? 0.993 0.310 -16.610 1.00 94.81 96 LYS A C 1
ATOM 725 O O . LYS A 1 96 ? 0.388 -0.286 -17.496 1.00 94.81 96 LYS A O 1
ATOM 730 N N . ASP A 1 97 ? 1.012 1.625 -16.484 1.00 94.12 97 ASP A N 1
ATOM 731 C CA . ASP A 1 97 ? 0.254 2.528 -17.338 1.00 94.12 97 ASP A CA 1
ATOM 732 C C . ASP A 1 97 ? 1.216 3.459 -18.071 1.00 94.12 97 ASP A C 1
ATOM 734 O O . ASP A 1 97 ? 2.067 4.116 -17.465 1.00 94.12 97 ASP A O 1
ATOM 738 N N . LYS A 1 98 ? 1.123 3.494 -19.401 1.00 94.75 98 LYS A N 1
ATOM 739 C CA . LYS A 1 98 ? 1.961 4.372 -20.218 1.00 94.75 98 LYS A CA 1
ATOM 740 C C . LYS A 1 98 ? 1.402 5.789 -20.139 1.00 94.75 98 LYS A C 1
ATOM 742 O O . LYS A 1 98 ? 0.309 6.048 -20.629 1.00 94.75 98 LYS A O 1
ATOM 747 N N . ALA A 1 99 ? 2.155 6.695 -19.528 1.00 93.38 99 ALA A N 1
ATOM 748 C CA . ALA A 1 99 ? 1.769 8.091 -19.363 1.00 93.38 99 ALA A CA 1
ATOM 749 C C . ALA A 1 99 ? 2.091 8.932 -20.606 1.00 93.38 99 ALA A C 1
ATOM 751 O O . ALA A 1 99 ? 1.332 9.829 -20.955 1.00 93.38 99 ALA A O 1
ATOM 752 N N . ASN A 1 100 ? 3.221 8.662 -21.266 1.00 94.75 100 ASN A N 1
ATOM 753 C CA . ASN A 1 100 ? 3.633 9.382 -22.471 1.00 94.75 100 ASN A CA 1
ATOM 754 C C . ASN A 1 100 ? 4.555 8.516 -23.345 1.00 94.75 100 ASN A C 1
ATOM 756 O O . ASN A 1 100 ? 5.198 7.588 -22.851 1.00 94.75 100 ASN A O 1
ATOM 760 N N . SER A 1 101 ? 4.640 8.831 -24.635 1.00 94.81 101 SER A N 1
ATOM 761 C CA . SER A 1 101 ? 5.583 8.245 -25.581 1.00 94.81 101 SER A CA 1
ATOM 762 C C . SER A 1 101 ? 6.029 9.300 -26.587 1.00 94.81 101 SER A C 1
ATOM 764 O O . SER A 1 101 ? 5.204 9.954 -27.220 1.00 94.81 101 SER A O 1
ATOM 766 N N . THR A 1 102 ? 7.338 9.452 -26.749 1.00 94.44 102 THR A N 1
ATOM 767 C CA . THR A 1 102 ? 7.945 10.290 -27.782 1.00 94.44 102 THR A CA 1
ATOM 768 C C . THR A 1 102 ? 8.850 9.444 -28.657 1.00 94.44 102 THR A C 1
ATOM 770 O O . THR A 1 102 ? 9.445 8.461 -28.212 1.00 94.44 102 THR A O 1
ATOM 773 N N . LYS A 1 103 ? 8.951 9.823 -29.927 1.00 93.25 103 LYS A N 1
ATOM 774 C CA . LYS A 1 103 ? 9.715 9.097 -30.931 1.00 93.25 103 LYS A CA 1
ATOM 775 C C . LYS A 1 103 ? 10.560 10.084 -31.718 1.00 93.25 103 LYS A C 1
ATOM 777 O O . LYS A 1 103 ? 10.061 11.127 -32.128 1.00 93.25 103 LYS A O 1
ATOM 782 N N . GLN A 1 104 ? 11.825 9.752 -31.913 1.00 93.06 104 GLN A N 1
ATOM 783 C CA . GLN A 1 104 ? 12.761 10.547 -32.698 1.00 93.06 104 GLN A CA 1
ATOM 784 C C . GLN A 1 104 ? 13.724 9.627 -33.437 1.00 93.06 104 GLN A C 1
ATOM 786 O O . GLN A 1 104 ? 14.031 8.539 -32.954 1.00 93.06 104 GLN A O 1
ATOM 791 N N . THR A 1 105 ? 14.216 10.073 -34.584 1.00 90.38 105 THR A N 1
ATOM 792 C CA . THR A 1 105 ? 15.238 9.356 -35.348 1.00 90.38 105 THR A CA 1
ATOM 793 C C . THR A 1 105 ? 16.511 10.182 -35.335 1.00 90.38 105 THR A C 1
ATOM 795 O O . THR A 1 105 ? 16.490 11.353 -35.705 1.00 90.38 105 THR A O 1
ATOM 798 N N . VAL A 1 106 ? 17.613 9.581 -34.893 1.00 87.06 106 VAL A N 1
ATOM 799 C CA . VAL A 1 106 ? 18.935 10.213 -34.840 1.00 87.06 106 VAL A CA 1
ATOM 800 C C . VAL A 1 106 ? 19.943 9.230 -35.423 1.00 87.06 106 VAL A C 1
ATOM 802 O O . VAL A 1 106 ? 20.033 8.105 -34.943 1.00 87.06 106 VAL A O 1
ATOM 805 N N . ASN A 1 107 ? 20.697 9.637 -36.448 1.00 85.38 107 ASN A N 1
ATOM 806 C CA . ASN A 1 107 ? 21.761 8.830 -37.068 1.00 85.38 107 ASN A CA 1
ATOM 807 C C . ASN A 1 107 ? 21.327 7.389 -37.423 1.00 85.38 107 ASN A C 1
ATOM 809 O O . ASN A 1 107 ? 21.977 6.428 -37.018 1.00 85.38 107 ASN A O 1
ATOM 813 N N . ASN A 1 108 ? 20.205 7.236 -38.138 1.00 86.06 108 ASN A N 1
ATOM 814 C CA . ASN A 1 108 ? 19.616 5.943 -38.544 1.00 86.06 108 ASN A CA 1
ATOM 815 C C . ASN A 1 108 ? 19.200 5.037 -37.367 1.00 86.06 108 ASN A C 1
ATOM 817 O O . ASN A 1 108 ? 18.985 3.834 -37.525 1.00 86.06 108 ASN A O 1
ATOM 821 N N . VAL A 1 109 ? 19.070 5.614 -36.168 1.00 86.50 109 VAL A N 1
ATOM 822 C CA . VAL A 1 109 ? 18.535 4.953 -34.979 1.00 86.50 109 VAL A CA 1
ATOM 823 C C . VAL A 1 109 ? 17.220 5.612 -34.599 1.00 86.50 109 VAL A C 1
ATOM 825 O O . VAL A 1 109 ? 17.154 6.794 -34.262 1.00 86.50 109 VAL A O 1
ATOM 828 N N . GLU A 1 110 ? 16.162 4.819 -34.607 1.00 91.31 110 GLU A N 1
ATOM 829 C CA . GLU A 1 110 ? 14.871 5.182 -34.053 1.00 91.31 110 GLU A CA 1
ATOM 830 C C . GLU A 1 110 ? 14.914 5.024 -32.528 1.00 91.31 110 GLU A C 1
ATOM 832 O O . GLU A 1 110 ? 15.105 3.924 -32.006 1.00 91.31 110 GLU A O 1
ATOM 837 N N . ILE A 1 111 ? 14.727 6.124 -31.805 1.00 91.81 111 ILE A N 1
ATOM 838 C CA . ILE A 1 111 ? 14.685 6.176 -30.346 1.00 91.81 111 ILE A CA 1
ATOM 839 C C . ILE A 1 111 ? 13.255 6.501 -29.921 1.00 91.81 111 ILE A C 1
ATOM 841 O O . ILE A 1 111 ? 12.745 7.595 -30.161 1.00 91.81 111 ILE A O 1
ATOM 845 N N . THR A 1 112 ? 12.616 5.555 -29.243 1.00 93.81 112 THR A N 1
ATOM 846 C CA . THR A 1 112 ? 11.332 5.762 -28.567 1.00 93.81 112 THR A CA 1
ATOM 847 C C . THR A 1 112 ? 11.581 5.918 -27.072 1.00 93.81 112 THR A C 1
ATOM 849 O O . THR A 1 112 ? 12.173 5.033 -26.458 1.00 93.81 112 THR A O 1
ATOM 852 N N . THR A 1 113 ? 11.145 7.029 -26.482 1.00 94.56 113 THR A N 1
ATOM 853 C CA . THR A 1 113 ? 11.173 7.251 -25.029 1.00 94.56 113 THR A CA 1
ATOM 854 C C . THR A 1 113 ? 9.752 7.165 -24.493 1.00 94.56 113 THR A C 1
ATOM 856 O O . THR A 1 113 ? 8.874 7.901 -24.932 1.00 94.56 113 THR A O 1
ATOM 859 N N . GLU A 1 114 ? 9.508 6.258 -23.556 1.00 96.06 114 GLU A N 1
ATOM 860 C CA . GLU A 1 114 ? 8.203 6.055 -22.933 1.00 96.06 114 GLU A CA 1
ATOM 861 C C . GLU A 1 114 ? 8.270 6.387 -21.445 1.00 96.06 114 GLU A C 1
ATOM 863 O O . GLU A 1 114 ? 9.151 5.908 -20.732 1.00 96.06 114 GLU A O 1
ATOM 868 N N . THR A 1 115 ? 7.309 7.166 -20.964 1.00 95.44 115 THR A N 1
ATOM 869 C CA . THR A 1 115 ? 7.128 7.431 -19.536 1.00 95.44 115 THR A CA 1
ATOM 870 C C . THR A 1 115 ? 6.050 6.501 -19.007 1.00 95.44 115 THR A C 1
ATOM 872 O O . THR A 1 115 ? 4.921 6.516 -19.497 1.00 95.44 115 THR A O 1
ATOM 875 N N . TRP A 1 116 ? 6.385 5.714 -17.992 1.00 96.06 116 TRP A N 1
ATOM 876 C CA . TRP A 1 116 ? 5.508 4.721 -17.382 1.00 96.06 116 TRP A CA 1
ATOM 877 C C . TRP A 1 116 ? 5.202 5.074 -15.928 1.00 96.06 116 TRP A C 1
ATOM 879 O O . TRP A 1 116 ? 6.091 5.465 -15.172 1.00 96.06 116 TRP A O 1
ATOM 889 N N . LEU A 1 117 ? 3.946 4.897 -15.535 1.00 94.06 117 LEU A N 1
ATOM 890 C CA . LEU A 1 117 ? 3.464 4.970 -14.162 1.00 94.06 117 LEU A CA 1
ATOM 891 C C . LEU A 1 117 ? 3.191 3.545 -13.668 1.00 94.06 117 LEU A C 1
ATOM 893 O O . LEU A 1 117 ? 2.545 2.766 -14.368 1.00 94.06 117 LEU A O 1
ATOM 897 N N . CYS A 1 118 ? 3.672 3.193 -12.477 1.00 93.88 118 CYS A N 1
ATOM 898 C CA . CYS A 1 118 ? 3.340 1.913 -11.860 1.00 93.88 118 CYS A CA 1
ATOM 899 C C . CYS A 1 118 ? 2.270 2.143 -10.788 1.00 93.88 118 CYS A C 1
ATOM 901 O O . CYS A 1 118 ? 2.553 2.692 -9.733 1.00 93.88 118 CYS A O 1
ATOM 903 N N . ASN A 1 119 ? 1.027 1.746 -11.031 1.00 94.69 119 ASN A N 1
ATOM 904 C CA . ASN A 1 119 ? -0.029 1.917 -10.035 1.00 94.69 119 ASN A CA 1
ATOM 905 C C . ASN A 1 119 ? 0.015 0.756 -9.043 1.00 94.69 119 ASN A C 1
ATOM 907 O O . ASN A 1 119 ? -0.336 -0.371 -9.392 1.00 94.69 119 ASN A O 1
ATOM 911 N N . LEU A 1 120 ? 0.465 1.028 -7.817 1.00 96.88 120 LEU A N 1
ATOM 912 C CA . LEU A 1 120 ? 0.495 0.055 -6.730 1.00 96.88 120 LEU A CA 1
ATOM 913 C C . LEU A 1 120 ? -0.908 -0.086 -6.143 1.00 96.88 120 LEU A C 1
ATOM 915 O O . LEU A 1 120 ? -1.473 0.883 -5.649 1.00 96.88 120 LEU A O 1
ATOM 919 N N . LYS A 1 121 ? -1.449 -1.298 -6.153 1.00 97.56 121 LYS A N 1
ATOM 920 C CA . LYS A 1 121 ? -2.687 -1.651 -5.464 1.00 97.56 121 LYS A CA 1
ATOM 921 C C . LYS A 1 121 ? -2.362 -2.341 -4.153 1.00 97.56 121 LYS A C 1
ATOM 923 O O . LYS A 1 121 ? -1.602 -3.312 -4.139 1.00 97.56 121 LYS A O 1
ATOM 928 N N . LEU A 1 122 ? -2.958 -1.857 -3.073 1.00 97.88 122 LEU A N 1
ATOM 929 C CA . LEU A 1 122 ? -2.830 -2.434 -1.746 1.00 97.88 122 LEU A CA 1
ATOM 930 C C . LEU A 1 122 ? -4.215 -2.678 -1.155 1.00 97.88 122 LEU A C 1
ATOM 932 O O . LEU A 1 122 ? -4.984 -1.737 -0.986 1.00 97.88 122 LEU A O 1
ATOM 936 N N . ALA A 1 123 ? -4.494 -3.927 -0.797 1.00 97.69 123 ALA A N 1
ATOM 937 C CA . ALA A 1 123 ? -5.713 -4.322 -0.111 1.00 97.69 123 ALA A CA 1
ATOM 938 C C . ALA A 1 123 ? -5.414 -4.772 1.320 1.00 97.69 123 ALA A C 1
ATOM 940 O O . ALA A 1 123 ? -4.466 -5.531 1.555 1.00 97.69 123 ALA A O 1
ATOM 941 N N . ASN A 1 124 ? -6.245 -4.333 2.264 1.00 97.50 124 ASN A N 1
ATOM 942 C CA . ASN A 1 124 ? -6.222 -4.808 3.641 1.00 97.50 124 ASN A CA 1
ATOM 943 C C . ASN A 1 124 ? -7.118 -6.042 3.781 1.00 97.50 124 ASN A C 1
ATOM 945 O O . ASN A 1 124 ? -8.340 -5.962 3.677 1.00 97.50 124 ASN A O 1
ATOM 949 N N . ARG A 1 125 ? -6.505 -7.193 4.048 1.00 96.44 125 ARG A N 1
ATOM 950 C CA . ARG A 1 125 ? -7.202 -8.458 4.310 1.00 96.44 125 ARG A CA 1
ATOM 951 C C . ARG A 1 125 ? -7.265 -8.802 5.796 1.00 96.44 125 ARG A C 1
ATOM 953 O O . ARG A 1 125 ? -7.948 -9.752 6.169 1.00 96.44 125 ARG A O 1
ATOM 960 N N . SER A 1 126 ? -6.608 -8.017 6.651 1.00 93.56 126 SER A N 1
ATOM 961 C CA . SER A 1 126 ? -6.741 -8.150 8.101 1.00 93.56 126 SER A CA 1
ATOM 962 C C . SER A 1 126 ? -8.160 -7.816 8.541 1.00 93.56 126 SER A C 1
ATOM 964 O O . SER A 1 126 ? -8.851 -7.050 7.878 1.00 93.56 126 SER A O 1
ATOM 966 N N . ASN A 1 127 ? -8.592 -8.346 9.680 1.00 90.75 127 ASN A N 1
ATOM 967 C CA . ASN A 1 127 ? -9.935 -8.146 10.232 1.00 90.75 127 ASN A CA 1
ATOM 968 C C . ASN A 1 127 ? -10.120 -6.808 10.976 1.00 90.75 127 ASN A C 1
ATOM 970 O O . ASN A 1 127 ? -11.042 -6.682 11.780 1.00 90.75 127 ASN A O 1
ATOM 974 N N . GLN A 1 128 ? -9.226 -5.839 10.773 1.00 89.88 128 GLN A N 1
ATOM 975 C CA . GLN A 1 128 ? -9.226 -4.557 11.474 1.00 89.88 128 GLN A CA 1
ATOM 976 C C . GLN A 1 128 ? -8.897 -3.420 10.513 1.00 89.88 128 GLN A C 1
ATOM 978 O O . GLN A 1 128 ? -8.171 -3.599 9.535 1.00 89.88 128 GLN A O 1
ATOM 983 N N . THR A 1 129 ? -9.403 -2.231 10.824 1.00 93.44 129 THR A N 1
ATOM 984 C CA . THR A 1 129 ? -8.997 -0.998 10.149 1.00 93.44 129 THR A CA 1
ATOM 985 C C . THR A 1 129 ? -7.599 -0.599 10.597 1.00 93.44 129 THR A C 1
ATOM 987 O O . THR A 1 129 ? -7.291 -0.588 11.791 1.00 93.44 129 THR A O 1
ATOM 990 N N . LEU A 1 130 ? -6.748 -0.285 9.624 1.00 93.94 130 LEU A N 1
ATOM 991 C CA . LEU A 1 130 ? -5.355 0.082 9.838 1.00 93.94 130 LEU A CA 1
ATOM 992 C C . LEU A 1 130 ? -5.177 1.572 9.572 1.00 93.94 130 LEU A C 1
ATOM 994 O O . LEU A 1 130 ? -5.517 2.049 8.493 1.00 93.94 130 LEU A O 1
ATOM 998 N N . GLU A 1 131 ? -4.624 2.299 10.539 1.00 93.56 131 GLU A N 1
ATOM 999 C CA . GLU A 1 131 ? -4.428 3.748 10.457 1.00 93.56 131 GLU A CA 1
ATOM 1000 C C . GLU A 1 131 ? -2.935 4.086 10.363 1.00 93.56 131 GLU A C 1
ATOM 1002 O O . GLU A 1 131 ? -2.095 3.444 10.987 1.00 93.56 131 GLU A O 1
ATOM 1007 N N . GLY A 1 132 ? -2.578 5.110 9.588 1.00 93.88 132 GLY A N 1
ATOM 1008 C CA . GLY A 1 132 ? -1.200 5.606 9.522 1.00 93.88 132 GLY A CA 1
ATOM 1009 C C . GLY A 1 132 ? -0.191 4.606 8.945 1.00 93.88 132 GLY A C 1
ATOM 1010 O O . GLY A 1 132 ? 0.946 4.520 9.421 1.00 93.88 132 GLY A O 1
ATOM 1011 N N . LEU A 1 133 ? -0.586 3.847 7.919 1.00 96.94 133 LEU A N 1
ATOM 1012 C CA . LEU A 1 133 ? 0.327 2.953 7.209 1.00 96.94 133 LEU A CA 1
ATOM 1013 C C . LEU A 1 133 ? 1.335 3.771 6.396 1.00 96.94 133 LEU A C 1
ATOM 1015 O O . LEU A 1 133 ? 0.968 4.687 5.659 1.00 96.94 133 LEU A O 1
ATOM 1019 N N . LYS A 1 134 ? 2.611 3.400 6.488 1.00 97.94 134 LYS A N 1
ATOM 1020 C CA . LYS A 1 134 ? 3.688 3.942 5.654 1.00 97.94 134 LYS A CA 1
ATOM 1021 C C . LYS A 1 134 ? 4.084 2.902 4.621 1.00 97.94 134 LYS A C 1
ATOM 1023 O O . LYS A 1 134 ? 4.497 1.804 4.982 1.00 97.94 134 LYS A O 1
ATOM 1028 N N . VAL A 1 135 ? 3.982 3.254 3.349 1.00 97.81 135 VAL A N 1
ATOM 1029 C CA . VAL A 1 135 ? 4.320 2.388 2.221 1.00 97.81 135 VAL A CA 1
ATOM 1030 C C . VAL A 1 135 ? 5.592 2.912 1.579 1.00 97.81 135 VAL A C 1
ATOM 1032 O O . VAL A 1 135 ? 5.632 4.055 1.140 1.00 97.81 135 VAL A O 1
ATOM 1035 N N . ASN A 1 136 ? 6.622 2.079 1.503 1.00 97.81 136 ASN A N 1
ATOM 1036 C CA . ASN A 1 136 ? 7.825 2.334 0.718 1.00 97.81 136 ASN A CA 1
ATOM 1037 C C . ASN A 1 136 ? 7.816 1.396 -0.482 1.00 97.81 136 ASN A C 1
ATOM 1039 O O . ASN A 1 136 ? 7.533 0.207 -0.329 1.00 97.81 136 ASN A O 1
ATOM 1043 N N . TYR A 1 137 ? 8.127 1.913 -1.664 1.00 96.62 137 TYR A N 1
ATOM 1044 C CA . TYR A 1 137 ? 8.177 1.116 -2.881 1.00 96.62 137 TYR A CA 1
ATOM 1045 C C . TYR A 1 137 ? 9.482 1.333 -3.644 1.00 96.62 137 TYR A C 1
ATOM 1047 O O . TYR A 1 137 ? 10.068 2.418 -3.634 1.00 96.62 137 TYR A O 1
ATOM 1055 N N . GLU A 1 138 ? 9.910 0.285 -4.340 1.00 96.56 138 GLU A N 1
ATOM 1056 C CA . GLU A 1 138 ? 11.057 0.278 -5.241 1.00 96.56 138 GLU A CA 1
ATOM 1057 C C . GLU A 1 138 ? 10.624 -0.334 -6.577 1.00 96.56 138 GLU A C 1
ATOM 1059 O O . GLU A 1 138 ? 10.188 -1.481 -6.627 1.00 96.56 138 GLU A O 1
ATOM 1064 N N . ILE A 1 139 ? 10.727 0.425 -7.665 1.00 96.25 139 ILE A N 1
ATOM 1065 C CA . ILE A 1 139 ? 10.437 -0.020 -9.031 1.00 96.25 139 ILE A CA 1
ATOM 1066 C C . ILE A 1 139 ? 11.754 -0.410 -9.681 1.00 96.25 139 ILE A C 1
ATOM 1068 O O . ILE A 1 139 ? 12.629 0.440 -9.847 1.00 96.25 139 ILE A O 1
ATOM 1072 N N . TYR A 1 140 ? 11.880 -1.670 -10.080 1.00 95.94 140 TYR A N 1
ATOM 1073 C CA . TYR A 1 140 ? 13.058 -2.194 -10.761 1.00 95.94 140 TYR A CA 1
ATOM 1074 C C . TYR A 1 140 ? 12.841 -2.182 -12.271 1.00 95.94 140 TYR A C 1
ATOM 1076 O O . TYR A 1 140 ? 11.796 -2.617 -12.764 1.00 95.94 140 TYR A O 1
ATOM 1084 N N . TYR A 1 141 ? 13.835 -1.703 -13.010 1.00 94.94 141 TYR A N 1
ATOM 1085 C CA . TYR A 1 141 ? 13.815 -1.679 -14.468 1.00 94.94 141 TYR A CA 1
ATOM 1086 C C . TYR A 1 141 ? 15.207 -1.943 -15.040 1.00 94.94 141 TYR A C 1
ATOM 1088 O O . TYR A 1 141 ? 16.213 -1.525 -14.467 1.00 94.94 141 TYR A O 1
ATOM 1096 N N . SER A 1 142 ? 15.271 -2.651 -16.162 1.00 93.44 142 SER A N 1
ATOM 1097 C CA . SER A 1 142 ? 16.490 -2.842 -16.938 1.00 93.44 142 SER A CA 1
ATOM 1098 C C . SER A 1 142 ? 16.660 -1.695 -17.923 1.00 93.44 142 SER A C 1
ATOM 1100 O O . SER A 1 142 ? 15.705 -1.273 -18.579 1.00 93.44 142 SER A O 1
ATOM 1102 N N . GLN A 1 143 ? 17.885 -1.188 -18.011 1.00 92.44 143 GLN A N 1
ATOM 1103 C CA . 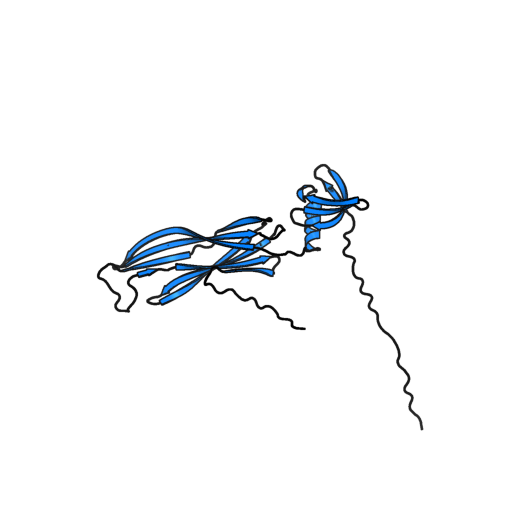GLN A 1 143 ? 18.269 -0.137 -18.938 1.00 92.44 143 GLN A CA 1
ATOM 1104 C C . GLN A 1 143 ? 19.477 -0.571 -19.763 1.00 92.44 143 GLN A C 1
ATOM 1106 O O . GLN A 1 143 ? 20.436 -1.128 -19.222 1.00 92.44 143 GLN A O 1
ATOM 1111 N N . ALA A 1 144 ? 19.448 -0.294 -21.063 1.00 87.44 144 ALA A N 1
ATOM 1112 C CA . ALA A 1 144 ? 20.581 -0.561 -21.936 1.00 87.44 144 ALA A CA 1
ATOM 1113 C C . ALA A 1 144 ? 21.782 0.340 -21.597 1.00 87.44 144 ALA A C 1
ATOM 1115 O O . ALA A 1 144 ? 21.659 1.560 -21.477 1.00 87.44 144 ALA A O 1
ATOM 1116 N N . ASN A 1 145 ? 22.958 -0.272 -21.485 1.00 83.44 145 ASN A N 1
ATOM 1117 C CA . ASN A 1 145 ? 24.251 0.380 -21.332 1.00 83.44 145 ASN A CA 1
ATOM 1118 C C . ASN A 1 145 ? 25.241 -0.266 -22.315 1.00 83.44 145 ASN A C 1
ATOM 1120 O O . ASN A 1 145 ? 25.894 -1.269 -22.005 1.00 83.44 145 ASN A O 1
ATOM 1124 N N . GLY A 1 146 ? 25.275 0.268 -23.538 1.00 79.81 146 GLY A N 1
ATOM 1125 C CA . GLY A 1 146 ? 25.987 -0.347 -24.661 1.00 79.81 146 GLY A CA 1
ATOM 1126 C C . GLY A 1 146 ? 25.431 -1.748 -24.974 1.00 79.81 146 GLY A C 1
ATOM 1127 O O . GLY A 1 146 ? 24.214 -1.881 -25.138 1.00 79.81 146 GLY A O 1
ATOM 1128 N N . PRO A 1 147 ? 26.271 -2.801 -25.015 1.00 76.38 147 PRO A N 1
ATOM 1129 C CA . PRO A 1 147 ? 25.823 -4.171 -25.275 1.00 76.38 147 PRO A CA 1
ATOM 1130 C C . PRO A 1 147 ? 25.198 -4.860 -24.049 1.00 76.38 147 PRO A C 1
ATOM 1132 O O . PRO A 1 147 ? 24.675 -5.970 -24.165 1.00 76.38 147 PRO A O 1
ATOM 1135 N N . THR A 1 148 ? 25.262 -4.238 -22.868 1.00 82.81 148 THR A N 1
ATOM 1136 C CA . THR A 1 148 ? 24.808 -4.834 -21.601 1.00 82.81 148 THR A CA 1
ATOM 1137 C C . THR A 1 148 ? 23.504 -4.215 -21.111 1.00 82.81 148 THR A C 1
ATOM 1139 O O . THR A 1 148 ? 23.190 -3.070 -21.429 1.00 82.81 148 THR A O 1
ATOM 1142 N N . MET A 1 149 ? 22.750 -4.965 -20.305 1.00 86.44 149 MET A N 1
ATOM 1143 C CA . MET A 1 149 ? 21.606 -4.440 -19.558 1.00 86.44 149 MET A CA 1
ATOM 1144 C C . MET A 1 149 ? 22.014 -4.242 -18.104 1.00 86.44 149 MET A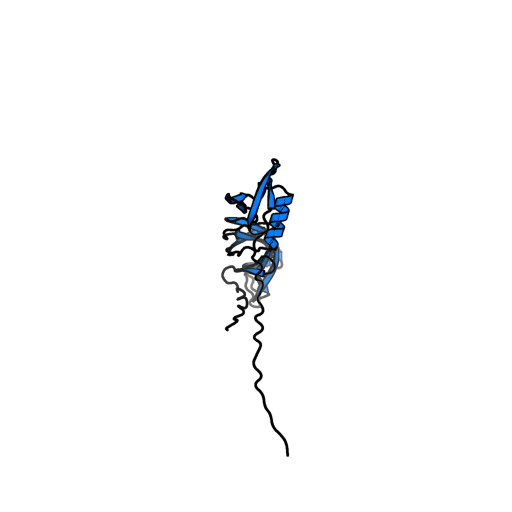 C 1
ATOM 1146 O O . MET A 1 149 ? 22.561 -5.154 -17.485 1.00 86.44 149 MET A O 1
ATOM 1150 N N . VAL A 1 150 ? 21.726 -3.068 -17.553 1.00 91.00 150 VAL A N 1
ATOM 1151 C CA . VAL A 1 150 ? 21.939 -2.768 -16.137 1.00 91.00 150 VAL A CA 1
ATOM 1152 C C . VAL A 1 150 ? 20.601 -2.590 -15.438 1.00 91.00 150 VAL A C 1
ATOM 1154 O O . VAL A 1 150 ? 19.719 -1.884 -15.926 1.00 91.00 150 VAL A O 1
ATOM 1157 N N . THR A 1 151 ? 20.444 -3.214 -14.275 1.00 93.56 151 THR A N 1
ATOM 1158 C CA . THR A 1 151 ? 19.258 -3.017 -13.439 1.00 93.56 151 THR A CA 1
ATOM 1159 C C . THR A 1 151 ? 19.378 -1.699 -12.685 1.00 93.56 151 THR A C 1
ATOM 1161 O O . THR A 1 151 ? 20.364 -1.434 -11.995 1.00 93.56 151 THR A O 1
ATOM 1164 N N . ARG A 1 152 ? 18.351 -0.867 -12.801 1.00 94.44 152 ARG A N 1
ATOM 1165 C CA . ARG A 1 152 ? 18.173 0.383 -12.068 1.00 94.44 152 ARG A CA 1
ATOM 1166 C C . ARG A 1 152 ? 16.946 0.275 -11.172 1.00 94.44 152 ARG A C 1
ATOM 1168 O O . ARG A 1 152 ? 16.098 -0.602 -11.353 1.00 94.44 152 ARG A O 1
ATOM 1175 N N . LYS A 1 153 ? 16.854 1.191 -10.207 1.00 94.81 153 LYS A N 1
ATOM 1176 C CA . LYS A 1 153 ? 15.681 1.314 -9.349 1.00 94.81 153 LYS A CA 1
ATOM 1177 C C . LYS A 1 153 ? 15.234 2.757 -9.178 1.00 94.81 153 LYS A C 1
ATOM 1179 O O . LYS A 1 153 ? 16.067 3.654 -9.076 1.00 94.81 153 LYS A O 1
ATOM 1184 N N . ALA A 1 154 ? 13.923 2.960 -9.144 1.00 94.94 154 ALA A N 1
ATOM 1185 C CA . ALA A 1 154 ? 13.284 4.200 -8.722 1.00 94.94 154 ALA A CA 1
ATOM 1186 C C . ALA A 1 154 ? 12.551 3.936 -7.407 1.00 94.94 154 ALA A C 1
ATOM 1188 O O . ALA A 1 154 ? 11.862 2.927 -7.282 1.00 94.94 154 ALA A O 1
ATOM 1189 N N . THR A 1 155 ? 12.708 4.811 -6.422 1.00 96.44 155 THR A N 1
ATOM 1190 C CA . THR A 1 155 ? 12.116 4.627 -5.095 1.00 96.44 155 THR A CA 1
ATOM 1191 C C . THR A 1 155 ? 11.103 5.720 -4.797 1.00 96.44 155 THR A C 1
ATOM 1193 O O . THR A 1 155 ? 11.125 6.801 -5.389 1.00 96.44 155 THR A O 1
ATOM 1196 N N . GLY A 1 156 ? 10.200 5.434 -3.870 1.00 96.38 156 GLY A N 1
ATOM 1197 C CA . GLY A 1 156 ? 9.295 6.430 -3.328 1.00 96.38 156 GLY A CA 1
ATOM 1198 C C . GLY A 1 156 ? 8.552 5.911 -2.110 1.00 96.38 156 GLY A C 1
ATOM 1199 O O . GLY A 1 156 ? 8.723 4.767 -1.685 1.00 96.38 156 GLY A O 1
ATOM 1200 N N . ASN A 1 157 ? 7.744 6.786 -1.526 1.00 96.69 157 ASN A N 1
ATOM 1201 C CA . ASN A 1 157 ? 6.941 6.470 -0.359 1.00 96.69 157 ASN A CA 1
ATOM 1202 C C . ASN A 1 157 ? 5.554 7.109 -0.458 1.00 96.69 157 ASN A C 1
ATOM 1204 O O . ASN A 1 157 ? 5.340 8.041 -1.234 1.00 96.69 157 ASN A O 1
ATOM 1208 N N . ALA A 1 158 ? 4.617 6.569 0.311 1.00 96.50 158 ALA A N 1
ATOM 1209 C CA . ALA A 1 158 ? 3.271 7.087 0.473 1.00 96.50 158 ALA A CA 1
ATOM 1210 C C . ALA A 1 158 ? 2.765 6.792 1.888 1.00 96.50 158 ALA A C 1
ATOM 1212 O O . ALA A 1 158 ? 3.156 5.802 2.510 1.00 96.50 158 ALA A O 1
ATOM 1213 N N . THR A 1 159 ? 1.859 7.633 2.377 1.00 96.81 159 THR A N 1
ATOM 1214 C CA . THR A 1 159 ? 1.150 7.410 3.640 1.00 96.81 159 THR A CA 1
ATOM 1215 C C . THR A 1 159 ? -0.308 7.119 3.330 1.00 96.81 159 THR A C 1
ATOM 1217 O O . THR A 1 159 ? -0.936 7.879 2.596 1.00 96.81 159 THR A O 1
ATOM 1220 N N . ILE A 1 160 ? -0.849 6.044 3.901 1.00 96.62 160 ILE A N 1
ATOM 1221 C CA . ILE A 1 160 ? -2.280 5.744 3.854 1.00 96.62 160 ILE A CA 1
ATOM 1222 C C . ILE A 1 160 ? -2.867 6.099 5.225 1.00 96.62 160 ILE A C 1
ATOM 1224 O O . ILE A 1 160 ? -2.518 5.445 6.214 1.00 96.62 160 ILE A O 1
ATOM 1228 N N . PRO A 1 161 ? -3.726 7.133 5.313 1.00 95.00 161 PRO A N 1
ATOM 1229 C CA . PRO A 1 161 ? -4.284 7.581 6.586 1.00 95.00 161 PRO A CA 1
ATOM 1230 C C . PRO A 1 161 ? -5.118 6.507 7.284 1.00 95.00 161 PRO A C 1
ATOM 1232 O O . PRO A 1 161 ? -4.965 6.308 8.484 1.00 95.00 161 PRO A O 1
ATOM 1235 N N . SER A 1 162 ? -5.962 5.806 6.529 1.00 94.94 162 SER A N 1
ATOM 1236 C CA . SER A 1 162 ? -6.819 4.727 7.014 1.00 94.94 162 SER A CA 1
ATOM 1237 C C . SER A 1 162 ? -7.095 3.742 5.878 1.00 94.94 162 SER A C 1
ATOM 1239 O O . SER A 1 162 ? -7.208 4.159 4.724 1.00 94.94 162 SER A O 1
ATOM 1241 N N . LEU A 1 163 ? -7.151 2.451 6.199 1.00 96.25 163 LEU A N 1
ATOM 1242 C CA . LEU A 1 163 ? -7.491 1.373 5.275 1.00 96.25 163 LEU A CA 1
ATOM 1243 C C . LEU A 1 163 ? -8.342 0.335 6.012 1.00 96.25 163 LEU A C 1
ATOM 1245 O O . LEU A 1 163 ? -7.832 -0.418 6.851 1.00 96.25 163 LEU A O 1
ATOM 1249 N N . LYS A 1 164 ? -9.644 0.309 5.725 1.00 95.06 164 LYS A N 1
ATOM 1250 C CA . LYS A 1 164 ? -10.617 -0.566 6.389 1.00 95.06 164 LYS A CA 1
ATOM 1251 C C . LYS A 1 164 ? -10.439 -2.028 6.001 1.00 95.06 164 LYS A C 1
ATOM 1253 O O . LYS A 1 164 ? -9.769 -2.358 5.023 1.00 95.06 164 LYS A O 1
ATOM 1258 N N . HIS A 1 165 ? -11.053 -2.921 6.773 1.00 94.50 165 HIS A N 1
ATOM 1259 C CA . HIS A 1 165 ? -11.137 -4.337 6.416 1.00 94.50 165 HIS A CA 1
ATOM 1260 C C . HIS A 1 165 ? -11.743 -4.509 5.011 1.00 94.50 165 HIS A C 1
ATOM 1262 O O . HIS A 1 165 ? -12.802 -3.952 4.726 1.00 94.50 165 HIS A O 1
ATOM 1268 N N . LEU A 1 166 ? -11.070 -5.290 4.159 1.00 94.62 166 LEU A N 1
ATOM 1269 C CA . LEU A 1 166 ? -11.415 -5.558 2.754 1.00 94.62 166 LEU A CA 1
ATOM 1270 C C . LEU A 1 166 ? -11.368 -4.337 1.827 1.00 94.62 166 LEU A C 1
ATOM 1272 O O . LEU A 1 166 ? -11.767 -4.439 0.668 1.00 94.62 166 LEU A O 1
ATOM 1276 N N . GLU A 1 167 ? -10.859 -3.200 2.299 1.00 97.12 167 GLU A N 1
ATOM 1277 C CA . GLU A 1 167 ? -10.664 -2.025 1.460 1.00 97.12 167 GLU A CA 1
ATOM 1278 C C . GLU A 1 167 ? -9.388 -2.160 0.618 1.00 97.12 167 GLU A C 1
ATOM 1280 O O . GLU A 1 167 ? -8.364 -2.681 1.074 1.00 97.12 167 GLU A O 1
ATOM 1285 N N . GLU A 1 168 ? -9.456 -1.666 -0.619 1.00 97.38 168 GLU A N 1
ATOM 1286 C CA . GLU A 1 168 ? -8.328 -1.546 -1.540 1.00 97.38 168 GLU A CA 1
ATOM 1287 C C . GLU A 1 168 ? -8.064 -0.071 -1.843 1.00 97.38 168 GLU A C 1
ATOM 1289 O O . GLU A 1 168 ? -8.987 0.711 -2.066 1.00 97.38 168 GLU A O 1
ATOM 1294 N N . THR A 1 169 ? -6.787 0.301 -1.900 1.00 97.06 169 THR A N 1
ATOM 1295 C CA . THR A 1 169 ? -6.348 1.628 -2.327 1.00 97.06 169 THR A CA 1
ATOM 1296 C C . THR A 1 169 ? -5.286 1.533 -3.417 1.00 97.06 169 THR A C 1
ATOM 1298 O O . THR A 1 169 ? -4.475 0.601 -3.446 1.00 97.06 169 THR A O 1
ATOM 1301 N N . ALA A 1 170 ? -5.294 2.508 -4.325 1.00 96.06 170 ALA A N 1
ATOM 1302 C CA . ALA A 1 170 ? -4.318 2.635 -5.396 1.00 96.06 170 ALA A CA 1
ATOM 1303 C C . ALA A 1 170 ? -3.371 3.809 -5.114 1.00 96.06 170 ALA A C 1
ATOM 1305 O O . ALA A 1 170 ? -3.792 4.959 -4.990 1.00 96.06 170 ALA A O 1
ATOM 1306 N N . ILE A 1 171 ? -2.076 3.517 -5.056 1.00 95.75 171 ILE A N 1
ATOM 1307 C CA . ILE A 1 171 ? -1.002 4.485 -4.863 1.00 95.75 171 ILE A CA 1
ATOM 1308 C C . ILE A 1 171 ? -0.344 4.736 -6.219 1.00 95.75 171 ILE A C 1
ATOM 1310 O O . ILE A 1 171 ? 0.231 3.831 -6.830 1.00 95.75 171 ILE A O 1
ATOM 1314 N N . LYS A 1 172 ? -0.394 5.989 -6.675 1.00 93.00 172 LYS A N 1
ATOM 1315 C CA . LYS A 1 172 ? 0.358 6.435 -7.851 1.00 93.00 172 LYS A CA 1
ATOM 1316 C C . LYS A 1 172 ? 1.831 6.564 -7.475 1.00 93.00 172 LYS A C 1
ATOM 1318 O O . LYS A 1 172 ? 2.171 7.344 -6.586 1.00 93.00 172 LYS A O 1
ATOM 1323 N N . THR A 1 173 ? 2.701 5.800 -8.127 1.00 94.38 173 THR A N 1
ATOM 1324 C CA . THR A 1 173 ? 4.143 5.869 -7.870 1.00 94.38 173 THR A CA 1
ATOM 1325 C C . THR A 1 173 ? 4.810 7.012 -8.627 1.00 94.38 173 THR A C 1
ATOM 1327 O O . THR A 1 173 ? 4.205 7.682 -9.462 1.00 94.38 173 THR A O 1
ATOM 1330 N N . THR A 1 174 ? 6.108 7.188 -8.394 1.00 93.38 174 THR A N 1
ATOM 1331 C CA . THR A 1 174 ? 6.979 7.919 -9.311 1.00 93.38 174 THR A CA 1
ATOM 1332 C C . THR A 1 174 ? 6.968 7.284 -10.704 1.00 93.38 174 THR A C 1
ATOM 1334 O O . THR A 1 174 ? 6.748 6.078 -10.872 1.00 93.38 174 THR A O 1
ATOM 1337 N N . THR A 1 175 ? 7.175 8.118 -11.722 1.00 93.81 175 THR A N 1
ATOM 1338 C CA . THR A 1 175 ? 7.255 7.683 -13.117 1.00 93.81 175 THR A CA 1
ATOM 1339 C C . THR A 1 175 ? 8.649 7.174 -13.461 1.00 93.81 175 THR A C 1
ATOM 1341 O O . THR A 1 175 ? 9.643 7.741 -13.009 1.00 93.81 175 THR A O 1
ATOM 1344 N N . VAL A 1 176 ? 8.728 6.177 -14.339 1.00 95.31 176 VAL A N 1
ATOM 1345 C CA . VAL A 1 176 ? 9.981 5.644 -14.887 1.00 95.31 176 VAL A CA 1
ATOM 1346 C C . VAL A 1 176 ? 10.040 5.929 -16.384 1.00 95.31 176 VAL A C 1
ATOM 1348 O O . VAL A 1 176 ? 9.062 5.703 -17.095 1.00 95.31 176 VAL A O 1
ATOM 1351 N N . GLN A 1 177 ? 11.179 6.422 -16.870 1.00 95.06 177 GLN A N 1
ATOM 1352 C CA . GLN A 1 177 ? 11.417 6.597 -18.303 1.00 95.06 177 GLN A CA 1
ATOM 1353 C C . GLN A 1 177 ? 12.161 5.385 -18.860 1.00 95.06 177 GLN A C 1
ATOM 1355 O O . GLN A 1 177 ? 13.236 5.042 -18.374 1.00 95.06 177 GLN A O 1
ATOM 1360 N N . LEU A 1 178 ? 11.593 4.763 -19.888 1.00 94.88 178 LEU A N 1
ATOM 1361 C CA . LEU A 1 178 ? 12.165 3.626 -20.600 1.00 94.88 178 LEU A CA 1
ATOM 1362 C C . LEU A 1 178 ? 12.495 4.040 -22.030 1.00 94.88 178 LEU A C 1
ATOM 1364 O O . LEU A 1 178 ? 11.687 4.690 -22.696 1.00 94.88 178 LEU A O 1
ATOM 1368 N N . LYS A 1 179 ? 13.664 3.641 -22.525 1.00 93.19 179 LYS A N 1
ATOM 1369 C CA . LYS A 1 179 ? 14.077 3.874 -23.907 1.00 93.19 179 LYS A CA 1
ATOM 1370 C C . LYS A 1 179 ? 14.077 2.575 -24.699 1.00 93.19 179 LYS A C 1
ATOM 1372 O O . LYS A 1 179 ? 14.510 1.522 -24.241 1.00 93.19 179 LYS A O 1
ATOM 1377 N N . THR A 1 180 ? 13.593 2.657 -25.929 1.00 91.56 180 THR A N 1
ATOM 1378 C CA . THR A 1 180 ? 13.800 1.633 -26.951 1.00 91.56 180 THR A CA 1
ATOM 1379 C C . THR A 1 180 ? 14.593 2.259 -28.081 1.00 91.56 180 THR A C 1
ATOM 1381 O O . THR A 1 180 ? 14.141 3.247 -28.654 1.00 91.56 180 THR A O 1
ATOM 1384 N N . SER A 1 181 ? 15.747 1.688 -28.414 1.00 88.50 181 SER A N 1
ATOM 1385 C CA . SER A 1 181 ? 16.490 2.033 -29.623 1.00 88.50 181 SER A CA 1
ATOM 1386 C C . SER A 1 181 ? 16.353 0.914 -30.648 1.00 88.50 181 SER A C 1
ATOM 1388 O O . SER A 1 181 ? 16.418 -0.273 -30.313 1.00 88.50 181 SER A O 1
ATOM 1390 N N . LYS A 1 182 ? 16.132 1.286 -31.904 1.00 89.06 182 LYS A N 1
ATOM 1391 C CA . LYS A 1 182 ? 16.054 0.370 -33.037 1.00 89.06 182 LYS A CA 1
ATOM 1392 C C . LYS A 1 182 ? 16.859 0.949 -34.191 1.00 89.06 182 LYS A C 1
ATOM 1394 O O . LYS A 1 182 ? 16.570 2.045 -34.657 1.00 89.06 182 LYS A O 1
ATOM 1399 N N . LEU A 1 183 ? 17.852 0.200 -34.641 1.00 87.12 183 LEU A N 1
ATOM 1400 C CA . LEU A 1 183 ? 18.652 0.534 -35.806 1.00 87.12 183 LEU A CA 1
ATOM 1401 C C . LEU A 1 183 ? 17.837 0.283 -37.085 1.00 87.12 183 LEU A C 1
ATOM 1403 O O . LEU A 1 183 ? 17.064 -0.679 -37.167 1.00 87.12 183 LEU A O 1
ATOM 1407 N N . GLU A 1 184 ? 17.981 1.169 -38.062 1.00 84.50 184 GLU A N 1
ATOM 1408 C CA . GLU A 1 184 ? 17.350 1.034 -39.371 1.00 84.50 184 GLU A CA 1
ATOM 1409 C C . GLU A 1 184 ? 17.844 -0.221 -40.116 1.00 84.50 184 GLU A C 1
ATOM 1411 O O . GLU A 1 184 ? 18.957 -0.711 -39.900 1.00 84.50 184 GLU A O 1
ATOM 1416 N N . GLY A 1 185 ? 16.993 -0.784 -40.978 1.00 80.81 185 GLY A N 1
ATOM 1417 C CA . GLY A 1 185 ? 17.337 -1.974 -41.756 1.00 80.81 185 GLY A CA 1
ATOM 1418 C C . GLY A 1 185 ? 18.544 -1.725 -42.665 1.00 80.81 185 GLY A C 1
ATOM 1419 O O . GLY A 1 185 ? 18.623 -0.693 -43.319 1.00 80.81 185 GLY A O 1
ATOM 1420 N N . GLY A 1 186 ? 19.481 -2.675 -42.706 1.00 78.81 186 GLY A N 1
ATOM 1421 C CA . GLY A 1 186 ? 20.713 -2.565 -43.499 1.00 78.81 186 GLY A CA 1
ATOM 1422 C C . GLY A 1 186 ? 21.921 -2.006 -42.739 1.00 78.81 186 GLY A C 1
ATOM 1423 O O . GLY A 1 186 ? 23.028 -2.048 -43.266 1.00 78.81 186 GLY A O 1
ATOM 1424 N N . PHE A 1 187 ? 21.744 -1.562 -41.491 1.00 79.12 187 PHE A N 1
ATOM 1425 C CA . PHE A 1 187 ? 22.838 -1.128 -40.621 1.00 79.12 187 PHE A CA 1
ATOM 1426 C C . PHE A 1 187 ? 23.124 -2.164 -39.523 1.00 79.12 187 PHE A C 1
ATOM 1428 O O . PHE A 1 187 ? 22.236 -2.895 -39.078 1.00 79.12 187 PHE A O 1
ATOM 1435 N N . TYR A 1 188 ? 24.375 -2.216 -39.062 1.00 77.88 188 TYR A N 1
ATOM 1436 C CA . TYR A 1 188 ? 24.811 -3.007 -37.909 1.00 77.88 188 TYR A CA 1
ATOM 1437 C C . TYR A 1 188 ? 25.806 -2.200 -37.072 1.00 77.88 188 TYR A C 1
ATOM 1439 O O . TYR A 1 188 ? 26.486 -1.311 -37.588 1.00 77.88 188 TYR A O 1
ATOM 1447 N N . TYR A 1 189 ? 25.895 -2.501 -35.777 1.00 75.31 189 TYR A N 1
ATOM 1448 C CA . TYR A 1 189 ? 26.914 -1.901 -34.924 1.00 75.31 189 TYR A CA 1
ATOM 1449 C C . TYR A 1 189 ? 28.225 -2.690 -35.031 1.00 75.31 189 TYR A C 1
ATOM 1451 O O . TYR A 1 189 ? 28.232 -3.912 -34.885 1.00 75.31 189 TYR A O 1
ATOM 1459 N N . ALA A 1 190 ? 29.342 -1.996 -35.266 1.00 75.44 190 ALA A N 1
ATOM 1460 C CA . ALA A 1 190 ? 30.670 -2.615 -35.342 1.00 75.44 190 ALA A CA 1
ATOM 1461 C C . ALA A 1 190 ? 31.168 -3.156 -33.983 1.00 75.44 190 ALA A C 1
ATOM 1463 O O . ALA A 1 190 ? 32.051 -4.006 -33.948 1.00 75.44 190 ALA A O 1
ATOM 1464 N N . ASP A 1 191 ? 30.589 -2.688 -32.873 1.00 74.31 191 ASP A N 1
ATOM 1465 C CA . ASP A 1 191 ? 30.915 -3.093 -31.498 1.00 74.31 191 ASP A CA 1
ATOM 1466 C C . ASP A 1 191 ? 30.161 -4.359 -31.027 1.00 74.31 191 ASP A C 1
ATOM 1468 O O . ASP A 1 191 ? 30.313 -4.781 -29.881 1.00 74.31 191 ASP A O 1
ATOM 1472 N N . GLY A 1 192 ? 29.331 -4.961 -31.891 1.00 70.69 192 GLY A N 1
ATOM 1473 C CA . GLY A 1 192 ? 28.513 -6.135 -31.565 1.00 70.69 192 GLY A CA 1
ATOM 1474 C C . GLY A 1 192 ? 27.237 -5.833 -30.769 1.00 70.69 192 GLY A C 1
ATOM 1475 O O . GLY A 1 192 ? 26.539 -6.764 -30.355 1.00 70.69 192 GLY A O 1
ATOM 1476 N N . SER A 1 193 ? 26.896 -4.558 -30.559 1.00 75.00 193 SER A N 1
ATOM 1477 C CA . SER A 1 193 ? 25.637 -4.154 -29.934 1.00 75.00 193 SER A CA 1
ATOM 1478 C C . SER A 1 193 ? 24.428 -4.636 -30.741 1.00 75.00 193 SER A C 1
ATOM 1480 O O . SER A 1 193 ? 24.451 -4.772 -31.967 1.00 75.00 193 SER A O 1
ATOM 1482 N N . ARG A 1 194 ? 23.322 -4.900 -30.042 1.00 77.44 194 ARG A N 1
ATOM 1483 C CA . ARG A 1 194 ? 22.094 -5.401 -30.670 1.00 77.44 194 ARG A CA 1
ATOM 1484 C C . ARG A 1 194 ? 21.450 -4.311 -31.524 1.00 77.44 194 ARG A C 1
ATOM 1486 O O . ARG A 1 194 ? 21.333 -3.170 -31.091 1.00 77.44 194 ARG A O 1
ATOM 1493 N N . SER A 1 195 ? 20.914 -4.693 -32.685 1.00 80.56 195 SER A N 1
ATOM 1494 C CA . SER A 1 195 ? 20.133 -3.802 -33.563 1.00 80.56 195 SER A CA 1
ATOM 1495 C C . SER A 1 195 ? 18.855 -3.265 -32.905 1.00 80.56 195 SER A C 1
ATOM 1497 O O . SER A 1 195 ? 18.259 -2.305 -33.392 1.00 80.56 195 SER A O 1
ATOM 1499 N N . ARG A 1 196 ? 18.429 -3.863 -31.785 1.00 85.56 196 ARG A N 1
ATOM 1500 C CA . ARG A 1 196 ? 17.356 -3.357 -30.935 1.00 85.56 196 ARG A CA 1
ATOM 1501 C C . ARG A 1 196 ? 17.702 -3.530 -29.461 1.00 85.56 196 ARG A C 1
ATOM 1503 O O . ARG A 1 196 ? 17.909 -4.656 -29.010 1.00 85.56 196 ARG A O 1
ATOM 1510 N N . ASN A 1 197 ? 17.639 -2.435 -28.712 1.00 86.44 197 ASN A N 1
ATOM 1511 C CA . ASN A 1 197 ? 17.677 -2.437 -27.254 1.00 86.44 197 ASN A CA 1
ATOM 1512 C C . ASN A 1 197 ? 16.355 -1.898 -26.712 1.00 86.44 197 ASN A C 1
ATOM 1514 O O . ASN A 1 197 ? 15.789 -0.951 -27.258 1.00 86.44 197 ASN A O 1
ATOM 1518 N N . LYS A 1 198 ? 15.833 -2.527 -25.659 1.00 90.88 198 LYS A N 1
ATOM 1519 C CA . LYS A 1 198 ? 14.552 -2.161 -25.056 1.00 90.88 198 LYS A CA 1
ATOM 1520 C C . LYS A 1 198 ? 14.650 -2.224 -23.540 1.00 90.88 198 LYS A C 1
ATOM 1522 O O . LYS A 1 198 ? 14.730 -3.316 -22.980 1.00 90.88 198 LYS A O 1
ATOM 1527 N N . ASP A 1 199 ? 14.569 -1.064 -22.910 1.00 94.31 199 ASP A N 1
ATOM 1528 C CA . ASP A 1 199 ? 14.418 -0.954 -21.467 1.00 94.31 199 ASP A CA 1
ATOM 1529 C C . ASP A 1 199 ? 13.081 -1.576 -21.033 1.00 94.31 199 ASP A C 1
ATOM 1531 O O . ASP A 1 199 ? 12.066 -1.466 -21.734 1.00 94.31 199 ASP A O 1
ATOM 1535 N N . THR A 1 200 ? 13.065 -2.248 -19.883 1.00 92.62 200 THR A N 1
ATOM 1536 C CA . THR A 1 200 ? 11.881 -2.972 -19.399 1.00 92.62 200 THR A CA 1
ATOM 1537 C C . THR A 1 200 ? 11.692 -2.769 -17.900 1.00 92.62 200 THR A C 1
ATOM 1539 O O . THR A 1 200 ? 12.643 -2.841 -17.134 1.00 92.62 200 THR A O 1
ATOM 1542 N N . ILE A 1 201 ? 10.452 -2.540 -17.449 1.00 94.88 201 ILE A N 1
ATOM 1543 C CA . ILE A 1 201 ? 10.125 -2.627 -16.016 1.00 94.88 201 ILE A CA 1
ATOM 1544 C C . ILE A 1 201 ? 10.108 -4.100 -15.621 1.00 94.88 201 ILE A C 1
ATOM 1546 O O . ILE A 1 201 ? 9.197 -4.828 -16.030 1.00 94.88 201 ILE A O 1
ATOM 1550 N N . GLU A 1 202 ? 11.065 -4.488 -14.790 1.00 94.69 202 GLU A N 1
ATOM 1551 C CA . GLU A 1 202 ? 11.219 -5.842 -14.260 1.00 94.69 202 GLU A CA 1
ATOM 1552 C C . GLU A 1 202 ? 10.182 -6.123 -13.175 1.00 94.69 202 GLU A C 1
ATOM 1554 O O . GLU A 1 202 ? 9.572 -7.189 -13.145 1.00 94.69 202 GLU A O 1
ATOM 1559 N N . GLY A 1 203 ? 9.915 -5.146 -12.304 1.00 95.12 203 GLY A N 1
ATOM 1560 C CA . GLY A 1 203 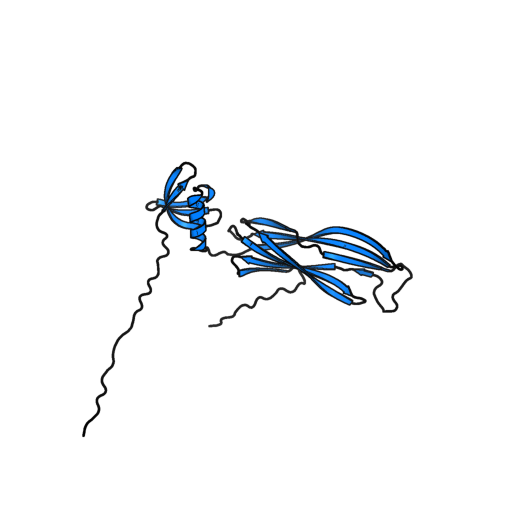? 9.082 -5.417 -11.144 1.00 95.12 203 GLY A CA 1
ATOM 1561 C C . GLY A 1 203 ? 8.954 -4.284 -10.139 1.00 95.12 203 GLY A C 1
ATOM 1562 O O . GLY A 1 203 ? 9.423 -3.169 -10.364 1.00 95.12 203 GLY A O 1
ATOM 1563 N N . MET A 1 204 ? 8.325 -4.603 -9.012 1.00 95.31 204 MET A N 1
ATOM 1564 C CA . MET A 1 204 ? 8.193 -3.714 -7.865 1.00 95.31 204 MET A CA 1
ATOM 1565 C C . MET A 1 204 ? 8.365 -4.484 -6.552 1.00 95.31 204 MET A C 1
ATOM 1567 O O . MET A 1 204 ? 7.848 -5.592 -6.407 1.00 95.31 204 MET A O 1
ATOM 1571 N N . VAL A 1 205 ? 9.061 -3.873 -5.596 1.00 96.69 205 VAL A N 1
ATOM 1572 C CA . VAL A 1 205 ? 9.107 -4.282 -4.187 1.00 96.69 205 VAL A CA 1
ATOM 1573 C C . VAL A 1 205 ? 8.351 -3.250 -3.361 1.00 96.69 205 VAL A C 1
ATOM 1575 O O . VAL A 1 205 ? 8.464 -2.051 -3.608 1.00 96.69 205 VAL A O 1
ATOM 1578 N N . VAL A 1 206 ? 7.572 -3.711 -2.390 1.00 96.94 206 VAL A N 1
ATOM 1579 C CA . VAL A 1 206 ? 6.740 -2.894 -1.509 1.00 96.94 206 VAL A CA 1
ATOM 1580 C C . VAL A 1 206 ? 6.974 -3.331 -0.075 1.00 96.94 206 VAL A C 1
ATOM 1582 O O . VAL A 1 206 ? 6.840 -4.508 0.252 1.00 96.94 206 VAL A O 1
ATOM 1585 N N . LYS A 1 207 ? 7.287 -2.370 0.789 1.00 97.50 207 LYS A N 1
ATOM 1586 C CA . LYS A 1 207 ? 7.480 -2.558 2.227 1.00 97.50 207 LYS A CA 1
ATOM 1587 C C . LYS A 1 207 ? 6.492 -1.674 2.971 1.00 97.50 207 LYS A C 1
ATOM 1589 O O . LYS A 1 207 ? 6.436 -0.468 2.729 1.00 97.50 207 LYS A O 1
ATOM 1594 N N . ILE A 1 208 ? 5.714 -2.268 3.868 1.00 97.56 208 ILE A N 1
ATOM 1595 C CA . ILE A 1 208 ? 4.708 -1.558 4.660 1.00 97.56 208 ILE A CA 1
ATOM 1596 C C . ILE A 1 208 ? 5.153 -1.538 6.112 1.00 97.56 208 ILE A C 1
ATOM 1598 O O . ILE A 1 208 ? 5.453 -2.583 6.697 1.00 97.56 208 ILE A O 1
ATOM 1602 N N . SER A 1 209 ? 5.132 -0.346 6.696 1.00 96.94 209 SER A N 1
ATOM 1603 C CA . SER A 1 209 ? 5.383 -0.128 8.110 1.00 96.94 209 SER A CA 1
ATOM 1604 C C . SER A 1 209 ? 4.151 0.440 8.801 1.00 96.94 209 SER A C 1
ATOM 1606 O O . SER A 1 209 ? 3.501 1.351 8.291 1.00 96.94 209 SER A O 1
ATOM 1608 N N . HIS A 1 210 ? 3.865 -0.065 9.995 1.00 94.38 210 HIS A N 1
ATOM 1609 C CA . HIS A 1 210 ? 2.801 0.414 10.870 1.00 94.38 210 HIS A CA 1
ATOM 1610 C C . HIS A 1 210 ? 3.393 0.635 12.264 1.00 94.38 210 HIS A C 1
ATOM 1612 O O . HIS A 1 210 ? 4.172 -0.190 12.741 1.00 94.38 210 HIS A O 1
ATOM 1618 N N . GLN A 1 211 ? 3.100 1.785 12.882 1.00 89.44 211 GLN A N 1
ATOM 1619 C CA . GLN A 1 211 ? 3.646 2.169 14.197 1.00 89.44 211 GLN A CA 1
ATOM 1620 C C . GLN A 1 211 ? 5.185 2.055 14.290 1.00 89.44 211 GLN A C 1
ATOM 1622 O O . GLN A 1 211 ? 5.745 1.652 15.302 1.00 89.44 211 GLN A O 1
ATOM 1627 N N . GLY A 1 212 ? 5.888 2.382 13.200 1.00 89.69 212 GLY A N 1
ATOM 1628 C CA . GLY A 1 212 ? 7.355 2.348 13.137 1.00 89.69 212 GLY A CA 1
ATOM 1629 C C . GLY A 1 212 ? 7.976 0.971 12.871 1.00 89.69 212 GLY A C 1
ATOM 1630 O O . GLY A 1 212 ? 9.178 0.903 12.632 1.00 89.69 212 GLY A O 1
ATOM 1631 N N . LYS A 1 213 ? 7.189 -0.111 12.831 1.00 92.19 213 LYS A N 1
ATOM 1632 C CA . LYS A 1 213 ? 7.670 -1.469 12.537 1.00 92.19 213 LYS A CA 1
ATOM 1633 C C . LYS A 1 213 ? 7.298 -1.889 11.116 1.00 92.19 213 LYS A C 1
ATOM 1635 O O . LYS A 1 213 ? 6.165 -1.662 10.702 1.00 92.19 213 LYS A O 1
ATOM 1640 N N . GLN A 1 214 ? 8.212 -2.540 10.390 1.00 96.06 214 GLN A N 1
ATOM 1641 C CA . GLN A 1 214 ? 7.871 -3.216 9.131 1.00 96.06 214 GLN A CA 1
ATOM 1642 C C . GLN A 1 214 ? 6.973 -4.423 9.434 1.00 96.06 214 GLN A C 1
ATOM 1644 O O . GLN A 1 214 ? 7.350 -5.306 10.205 1.00 96.06 214 GLN A O 1
ATOM 1649 N N . VAL A 1 215 ? 5.785 -4.448 8.836 1.00 95.75 215 VAL A N 1
ATOM 1650 C CA . VAL A 1 215 ? 4.756 -5.474 9.080 1.00 95.75 215 VAL A CA 1
ATOM 1651 C C . VAL A 1 215 ? 4.476 -6.335 7.857 1.00 95.75 215 VAL A C 1
ATOM 1653 O O . VAL A 1 215 ? 3.891 -7.406 7.989 1.00 95.75 215 VAL A O 1
ATOM 1656 N N . TYR A 1 216 ? 4.894 -5.889 6.672 1.00 96.50 216 TYR A N 1
ATOM 1657 C CA . TYR A 1 216 ? 4.665 -6.612 5.431 1.00 96.50 216 TYR A CA 1
ATOM 1658 C C . TYR A 1 216 ? 5.702 -6.248 4.372 1.00 96.50 216 TYR A C 1
ATOM 1660 O O . TYR A 1 216 ? 6.148 -5.102 4.281 1.00 96.50 216 TYR A O 1
ATOM 1668 N N . GLU A 1 217 ? 6.055 -7.240 3.561 1.00 96.75 217 GLU A N 1
ATOM 1669 C CA . GLU A 1 217 ? 6.913 -7.088 2.397 1.00 96.75 217 GLU A CA 1
ATOM 1670 C C . GLU A 1 217 ? 6.373 -7.929 1.243 1.00 96.75 217 GLU A C 1
ATOM 1672 O O . GLU A 1 217 ? 6.061 -9.114 1.391 1.00 96.75 217 GLU A O 1
ATOM 1677 N N . TRP A 1 218 ? 6.297 -7.308 0.073 1.00 96.12 218 TRP A N 1
ATOM 1678 C CA . TRP A 1 218 ? 5.889 -7.947 -1.162 1.00 96.12 218 TRP A CA 1
ATOM 1679 C C . TRP A 1 218 ? 6.856 -7.592 -2.278 1.00 96.12 218 TRP A C 1
ATOM 1681 O O . TRP A 1 218 ? 7.318 -6.463 -2.381 1.00 96.12 218 TRP A O 1
ATOM 1691 N N . ALA A 1 219 ? 7.134 -8.565 -3.134 1.00 96.06 219 ALA A N 1
ATOM 1692 C CA . ALA A 1 219 ? 7.927 -8.379 -4.334 1.00 96.06 219 ALA A CA 1
ATOM 1693 C C . ALA A 1 219 ? 7.211 -9.072 -5.488 1.00 96.06 219 ALA A C 1
ATOM 1695 O O . ALA A 1 219 ? 6.722 -10.198 -5.328 1.00 96.06 219 ALA A O 1
ATOM 1696 N N . SER A 1 220 ? 7.162 -8.414 -6.643 1.00 93.81 220 SER A N 1
ATOM 1697 C CA . SER A 1 220 ? 6.728 -9.054 -7.879 1.00 93.81 220 SER A CA 1
ATOM 1698 C C . SER A 1 220 ? 7.645 -10.230 -8.232 1.00 93.81 220 SER A C 1
ATOM 1700 O O . SER A 1 220 ? 8.795 -10.298 -7.794 1.00 93.81 220 SER A O 1
ATOM 1702 N N . SER A 1 221 ? 7.138 -11.154 -9.050 1.00 87.56 221 SER A N 1
ATOM 1703 C CA . SER A 1 221 ? 7.899 -12.328 -9.490 1.00 87.56 221 SER A CA 1
ATOM 1704 C C . SER A 1 221 ? 9.278 -11.944 -10.039 1.00 87.56 221 SER A C 1
ATOM 1706 O O . SER A 1 221 ? 9.405 -10.951 -10.753 1.00 87.56 221 SER A O 1
ATOM 1708 N N . GLY A 1 222 ? 10.301 -12.729 -9.698 1.00 81.12 222 GLY A N 1
ATOM 1709 C CA . GLY A 1 222 ? 11.666 -12.546 -10.199 1.00 81.12 222 GLY A CA 1
ATOM 1710 C C . GLY A 1 222 ? 12.508 -11.492 -9.473 1.00 81.12 222 GLY A C 1
ATOM 1711 O O . GLY A 1 222 ? 13.695 -11.386 -9.769 1.00 81.12 222 GLY A O 1
ATOM 1712 N N . LEU A 1 223 ? 11.949 -10.752 -8.509 1.00 86.44 223 LEU A N 1
ATOM 1713 C CA . LEU A 1 223 ? 12.716 -9.806 -7.695 1.00 86.44 223 LEU A CA 1
ATOM 1714 C C . LEU A 1 223 ? 13.166 -10.409 -6.354 1.00 86.44 223 LEU A C 1
ATOM 1716 O O . LEU A 1 223 ? 12.451 -11.233 -5.772 1.00 86.44 223 LEU A O 1
ATOM 1720 N N . PRO A 1 224 ? 14.340 -9.998 -5.836 1.00 74.25 224 PRO A N 1
ATOM 1721 C CA . PRO A 1 224 ? 14.785 -10.408 -4.514 1.00 74.25 224 PRO A CA 1
ATOM 1722 C C . PRO A 1 224 ? 13.834 -9.851 -3.449 1.00 74.25 224 PRO A C 1
ATOM 1724 O O . PRO A 1 224 ? 13.522 -8.662 -3.440 1.00 74.25 224 PRO A O 1
ATOM 1727 N N . LYS A 1 225 ? 13.388 -10.721 -2.542 1.00 72.19 225 LYS A N 1
ATOM 1728 C CA . LYS A 1 225 ? 12.796 -10.307 -1.266 1.00 72.19 225 LYS A CA 1
ATOM 1729 C C . LYS A 1 225 ? 13.937 -10.098 -0.282 1.00 72.19 225 LYS A C 1
ATOM 1731 O O . LYS A 1 225 ? 14.793 -10.985 -0.183 1.00 72.19 225 LYS A O 1
ATOM 1736 N N . ASP A 1 226 ? 13.939 -8.996 0.460 1.00 64.75 226 ASP A N 1
ATOM 1737 C CA . ASP A 1 226 ? 14.792 -8.919 1.639 1.00 64.75 226 ASP A CA 1
ATOM 1738 C C . ASP A 1 226 ? 14.280 -9.991 2.602 1.00 64.75 226 ASP A C 1
ATOM 1740 O O . ASP A 1 226 ? 13.178 -9.916 3.148 1.00 64.75 226 ASP A O 1
ATOM 1744 N N . ARG A 1 227 ? 15.065 -11.052 2.806 1.00 46.50 227 ARG A N 1
ATOM 1745 C CA . ARG A 1 227 ? 14.842 -11.922 3.959 1.00 46.50 227 ARG A CA 1
ATOM 1746 C C . ARG A 1 227 ? 15.244 -11.095 5.168 1.00 46.50 227 ARG A C 1
ATOM 1748 O O . ARG A 1 227 ? 16.407 -11.115 5.560 1.00 46.50 227 ARG A O 1
ATOM 1755 N N . GLY A 1 228 ? 14.299 -10.324 5.704 1.00 41.38 228 GLY A N 1
ATOM 1756 C CA . GLY A 1 228 ? 14.485 -9.605 6.953 1.00 41.38 228 GLY A CA 1
AT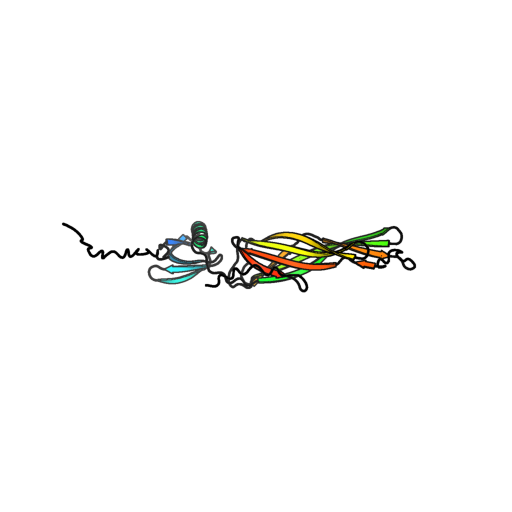OM 1757 C C . GLY A 1 228 ? 15.117 -10.547 7.972 1.00 41.38 228 GLY A C 1
ATOM 1758 O O . GLY A 1 228 ? 14.671 -11.688 8.120 1.00 41.38 228 GLY A O 1
ATOM 1759 N N . ALA A 1 229 ? 16.194 -10.085 8.604 1.00 35.44 229 ALA A N 1
ATOM 1760 C CA . ALA A 1 229 ? 16.860 -10.770 9.693 1.00 35.44 229 ALA A CA 1
ATOM 1761 C C . ALA A 1 229 ? 15.811 -11.171 10.737 1.00 35.44 229 ALA A C 1
ATOM 1763 O O . ALA A 1 229 ? 15.343 -10.355 11.530 1.00 35.44 229 ALA A O 1
ATOM 1764 N N . VAL A 1 230 ? 15.413 -12.440 10.710 1.00 35.44 230 VAL A N 1
ATOM 1765 C CA . VAL A 1 230 ? 14.737 -13.064 11.834 1.00 35.44 230 VAL A CA 1
ATOM 1766 C C . VAL A 1 230 ? 15.815 -13.138 12.903 1.00 35.44 230 VAL A C 1
ATOM 1768 O O . VAL A 1 230 ? 16.730 -13.955 12.799 1.00 35.44 230 VAL A O 1
ATOM 1771 N N . ALA A 1 231 ? 15.760 -12.223 13.872 1.00 35.84 231 ALA A N 1
ATOM 1772 C CA . ALA A 1 231 ? 16.498 -12.347 15.116 1.00 35.84 231 ALA A CA 1
ATOM 1773 C C . ALA A 1 231 ? 16.097 -13.691 15.731 1.00 35.84 231 ALA A C 1
ATOM 1775 O O . ALA A 1 231 ? 15.019 -13.853 16.298 1.00 35.84 231 ALA A O 1
ATOM 1776 N N . ASN A 1 232 ? 16.937 -14.690 15.492 1.00 29.86 232 ASN A N 1
ATOM 1777 C CA . ASN A 1 232 ? 16.796 -16.023 16.031 1.00 29.86 232 ASN A CA 1
ATOM 1778 C C . ASN A 1 232 ? 17.394 -15.955 17.439 1.00 29.86 232 ASN A C 1
ATOM 1780 O O . ASN A 1 232 ? 18.534 -16.358 17.653 1.00 29.86 232 ASN A O 1
ATOM 1784 N N . GLU A 1 233 ? 16.654 -15.383 18.390 1.00 36.16 233 GLU A N 1
ATOM 1785 C CA . GLU A 1 233 ? 16.909 -15.643 19.806 1.00 36.16 233 GLU A CA 1
ATOM 1786 C C . GLU A 1 233 ? 16.515 -17.098 20.066 1.00 36.16 233 GLU A C 1
ATOM 1788 O O . GLU A 1 233 ? 15.377 -17.432 20.404 1.00 36.16 233 GLU A O 1
ATOM 1793 N N . ARG A 1 234 ? 17.469 -17.998 19.821 1.00 33.47 234 ARG A N 1
ATOM 1794 C CA . ARG A 1 234 ? 17.437 -19.319 20.430 1.00 33.47 234 ARG A CA 1
ATOM 1795 C C . ARG A 1 234 ? 17.811 -19.146 21.898 1.00 33.47 234 ARG A C 1
ATOM 1797 O O . ARG A 1 234 ? 18.887 -18.634 22.199 1.00 33.47 234 ARG A O 1
ATOM 1804 N N . LYS A 1 235 ? 16.862 -19.541 22.748 1.00 35.09 235 LYS A N 1
ATOM 1805 C CA . LYS A 1 235 ? 17.051 -19.874 24.163 1.00 35.09 235 LYS A CA 1
ATOM 1806 C C . LYS A 1 235 ? 18.234 -20.813 24.370 1.00 35.09 235 LYS A C 1
ATOM 1808 O O . LYS A 1 235 ? 18.443 -21.675 23.484 1.00 35.09 235 LYS A O 1
#

Radius of gyration: 30.74 Å; chains: 1; bounding box: 73×34×117 Å

Secondary structure (DSSP, 8-state):
-----------------------PPPPEEEE-TTS-EEEEEEEEE-SSEEEEEETTS-EEEEEGGGS-HHHHHHHHHHHHHSPPPP---EEEEEEEEEEEEEEEEETTEEEEEEEEEEEEEEEE-SSS-EEEEEEEEEEEEEEEETTEEEEEEEEEEEEEEEE-TT-EEEEEEEEEEEEEEEEPTT---TT---SEEE-EEEEEEEEEEETTEEEEEEE-TTSPP----------